Protein AF-A0A964Y6E7-F1 (afdb_monomer_lite)

Secondary structure (DSSP, 8-state):
---------EEEEEEEE----HHHHHHHHHHHHHHHHTT-EEEEEEEEEETHHHHHHHHSSEEEEEEEEEEEE-PPP----S-HHHHHHHHHHHHHHHHHHHHHHHHHTTS-HHHHHHHHTS-EEEEGGGTTTTTS-SEE------TTTTT-EEEEEEEETTEEEEEEEESSTT--SEEEEEESS---GGGTS-------

pLDDT: mean 89.11, std 16.64, range [33.06, 98.81]

Foldseek 3Di:
DDDDPPPQAEDEAEDDDQADDLVVLVVVLVVLVVCVVVRYQYAYEAQEQHASSLLSQLSHPAHEYALQHKYKAAADDDDDDDDDVVRVVVVVVVVVSRLVSLVSNCVQQVHDSVVSNVCRNDINMDRRNCCVVSSSGPYYDDDDFDPVQAVDKDWDWDQDPQGIKIFIWGSTPPTDDTPDIDHPDPRPPVVPPPPPPPDD

Structure (mmCIF, N/CA/C/O backbone):
data_AF-A0A964Y6E7-F1
#
_entry.id   AF-A0A964Y6E7-F1
#
loop_
_atom_site.group_PDB
_atom_site.id
_atom_site.type_symbol
_atom_site.label_atom_id
_atom_site.label_alt_id
_atom_site.label_comp_id
_atom_site.label_asym_id
_atom_site.label_entity_id
_atom_site.label_seq_id
_atom_site.pdbx_PDB_ins_code
_atom_site.Cartn_x
_atom_site.Cartn_y
_atom_site.Cartn_z
_atom_site.occupancy
_atom_site.B_iso_or_equiv
_atom_site.auth_seq_id
_atom_site.auth_comp_id
_atom_site.auth_asym_id
_atom_site.auth_atom_id
_atom_site.pdbx_PDB_model_num
ATOM 1 N N . MET A 1 1 ? -22.429 11.926 -35.752 1.00 35.59 1 MET A N 1
ATOM 2 C CA . MET A 1 1 ? -21.560 10.872 -35.192 1.00 35.59 1 MET A CA 1
ATOM 3 C C . MET A 1 1 ? -20.182 11.482 -35.076 1.00 35.59 1 MET A C 1
ATOM 5 O O . MET A 1 1 ? -19.623 11.822 -36.105 1.00 35.59 1 MET A O 1
ATOM 9 N N . ASN A 1 2 ? -19.730 11.770 -33.857 1.00 33.06 2 ASN A N 1
ATOM 10 C CA . ASN A 1 2 ? -18.400 12.317 -33.607 1.00 33.06 2 ASN A CA 1
ATOM 11 C C . ASN A 1 2 ? -17.709 11.340 -32.658 1.00 33.06 2 ASN A C 1
ATOM 13 O O . ASN A 1 2 ? -18.256 11.074 -31.583 1.00 33.06 2 ASN A O 1
ATOM 17 N N . ASP A 1 3 ? -16.586 10.788 -33.111 1.00 38.50 3 ASP A N 1
ATOM 18 C CA . ASP A 1 3 ? -15.671 9.955 -32.338 1.00 38.50 3 ASP A CA 1
ATOM 19 C C . ASP A 1 3 ? -15.355 10.645 -31.013 1.00 38.50 3 ASP A C 1
ATOM 21 O O . ASP A 1 3 ? -14.767 11.726 -30.970 1.00 38.50 3 ASP A O 1
ATOM 25 N N . ARG A 1 4 ? -15.772 10.019 -29.918 1.00 40.28 4 ARG A N 1
ATOM 26 C CA . ARG A 1 4 ? -15.174 10.235 -28.607 1.00 40.28 4 ARG A CA 1
ATOM 27 C C . ARG A 1 4 ? -14.637 8.890 -28.167 1.00 40.28 4 ARG A C 1
ATOM 29 O O . ARG A 1 4 ? -15.285 8.169 -27.418 1.00 40.28 4 ARG A O 1
ATOM 36 N N . ASP A 1 5 ? -13.467 8.573 -28.701 1.00 45.69 5 ASP A N 1
ATOM 37 C CA . ASP A 1 5 ? -12.510 7.689 -28.057 1.00 45.69 5 ASP A CA 1
ATOM 38 C C . ASP A 1 5 ? -12.110 8.394 -26.748 1.00 45.69 5 ASP A C 1
ATOM 40 O O . ASP A 1 5 ? -11.271 9.295 -26.727 1.00 45.69 5 ASP A O 1
ATOM 44 N N . THR A 1 6 ? -12.866 8.160 -25.673 1.00 45.22 6 THR A N 1
ATOM 45 C CA . THR A 1 6 ? -12.535 8.697 -24.350 1.00 45.22 6 THR A CA 1
ATOM 46 C C . THR A 1 6 ? -11.451 7.810 -23.764 1.00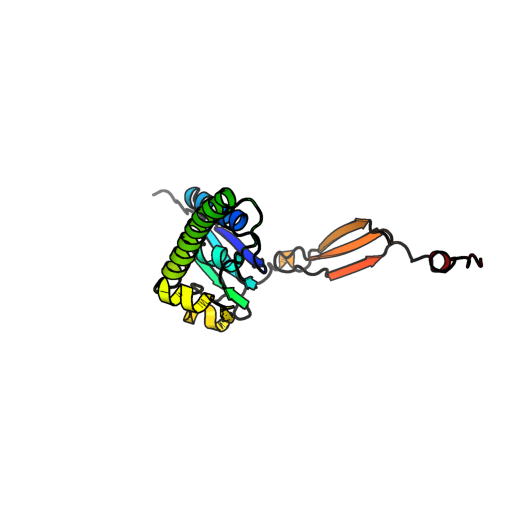 45.22 6 THR A C 1
ATOM 48 O O . THR A 1 6 ? -11.749 6.906 -22.985 1.00 45.22 6 THR A O 1
ATOM 51 N N . ASP A 1 7 ? -10.212 8.037 -24.187 1.00 57.53 7 ASP A N 1
ATOM 52 C CA . ASP A 1 7 ? -9.033 7.425 -23.585 1.00 57.53 7 ASP A CA 1
ATOM 53 C C . ASP A 1 7 ? -8.967 7.923 -22.129 1.00 57.53 7 ASP A C 1
ATOM 55 O O . ASP A 1 7 ? -8.652 9.083 -21.856 1.00 57.53 7 ASP A O 1
ATOM 59 N N . ILE A 1 8 ? -9.427 7.101 -21.183 1.00 64.56 8 ILE A N 1
ATOM 60 C CA . ILE A 1 8 ? -9.353 7.429 -19.758 1.00 64.56 8 ILE A CA 1
ATOM 61 C C . ILE A 1 8 ? -7.889 7.275 -19.355 1.00 64.56 8 ILE A C 1
ATOM 63 O O . ILE A 1 8 ? -7.381 6.151 -19.271 1.00 64.56 8 ILE A O 1
ATOM 67 N N . ASP A 1 9 ? -7.224 8.395 -19.070 1.00 87.12 9 ASP A N 1
ATOM 68 C CA . ASP A 1 9 ? -5.849 8.395 -18.579 1.00 87.12 9 ASP A CA 1
ATOM 69 C C . ASP A 1 9 ? -5.743 7.506 -17.329 1.00 87.12 9 ASP A C 1
ATOM 71 O O . ASP A 1 9 ? -6.408 7.710 -16.306 1.00 87.12 9 ASP A O 1
ATOM 75 N N . THR A 1 10 ? -4.915 6.466 -17.434 1.00 90.81 10 THR A N 1
ATOM 76 C CA . THR A 1 10 ? -4.731 5.466 -16.380 1.00 90.81 10 THR A CA 1
ATOM 77 C C . THR A 1 10 ? -3.410 5.701 -15.659 1.00 90.81 10 THR A C 1
ATOM 79 O O . THR A 1 10 ? -2.337 5.696 -16.263 1.00 90.81 10 THR A O 1
ATOM 82 N N . MET A 1 11 ? -3.480 5.860 -14.340 1.00 92.50 11 MET A N 1
ATOM 83 C CA . MET A 1 11 ? -2.321 5.973 -13.464 1.00 92.50 11 MET A CA 1
ATOM 84 C C . MET A 1 11 ? -2.068 4.643 -12.760 1.00 92.50 11 MET A C 1
ATOM 86 O O . MET A 1 11 ? -2.933 4.132 -12.050 1.00 92.50 11 MET A O 1
ATOM 90 N N . TYR A 1 12 ? -0.856 4.110 -12.898 1.00 93.00 12 TYR A N 1
ATOM 91 C CA . TYR A 1 12 ? -0.436 2.898 -12.200 1.00 93.00 12 TYR A CA 1
ATOM 92 C C . TYR A 1 12 ? 0.355 3.243 -10.938 1.00 93.00 12 TYR A C 1
ATOM 94 O O . TYR A 1 12 ? 1.415 3.866 -11.012 1.00 93.00 12 TYR A O 1
ATOM 102 N N . LEU A 1 13 ? -0.126 2.788 -9.784 1.00 94.75 13 LEU A N 1
ATOM 103 C CA . LEU A 1 13 ? 0.574 2.874 -8.508 1.00 94.75 13 LEU A CA 1
ATOM 104 C C . LEU A 1 13 ? 1.172 1.506 -8.158 1.00 94.75 13 LEU A C 1
ATOM 106 O O . LEU A 1 13 ? 0.469 0.591 -7.733 1.00 94.75 13 LEU A O 1
ATOM 110 N N . TYR A 1 14 ? 2.484 1.361 -8.341 1.00 95.56 14 TYR A N 1
ATOM 111 C CA . TYR A 1 14 ? 3.200 0.127 -8.014 1.00 95.56 14 TYR A CA 1
ATOM 112 C C . TYR A 1 14 ? 3.650 0.126 -6.545 1.00 95.56 14 TYR A C 1
ATOM 114 O O . TYR A 1 14 ? 4.588 0.830 -6.158 1.00 95.56 14 TYR A O 1
ATOM 122 N N . LEU A 1 15 ? 2.986 -0.681 -5.723 1.00 96.69 15 LEU A N 1
ATOM 123 C CA . LEU A 1 15 ? 3.191 -0.788 -4.284 1.00 96.69 15 LEU A CA 1
ATOM 124 C C . LEU A 1 15 ? 4.224 -1.872 -3.966 1.00 96.69 15 LEU A C 1
ATOM 126 O O . LEU A 1 15 ? 3.985 -3.067 -4.119 1.00 96.69 15 LEU A O 1
ATOM 130 N N . SER A 1 16 ? 5.386 -1.435 -3.492 1.00 95.94 16 SER A N 1
ATOM 131 C CA . SER A 1 16 ? 6.383 -2.303 -2.864 1.00 95.94 16 SER A CA 1
ATOM 132 C C . SER A 1 16 ? 6.968 -1.541 -1.681 1.00 95.94 16 SER A C 1
ATOM 134 O O . SER A 1 16 ? 7.887 -0.735 -1.833 1.00 95.94 16 SER A O 1
ATOM 136 N N . SER A 1 17 ? 6.267 -1.667 -0.551 1.00 97.06 17 SER A N 1
ATOM 137 C CA . SER A 1 17 ? 6.423 -0.892 0.676 1.00 97.06 17 SER A CA 1
ATOM 138 C C . SER A 1 17 ? 5.971 -1.703 1.905 1.00 97.06 17 SER A C 1
ATOM 140 O O . SER A 1 17 ? 4.925 -2.358 1.854 1.00 97.06 17 SER A O 1
ATOM 142 N N . PRO A 1 18 ? 6.707 -1.616 3.032 1.00 97.75 18 PRO A N 1
ATOM 143 C CA . PRO A 1 18 ? 6.313 -2.216 4.307 1.00 97.75 18 PRO A CA 1
ATOM 144 C C . PRO A 1 18 ? 5.198 -1.442 5.040 1.00 97.75 18 PRO A C 1
ATOM 146 O O . PRO A 1 18 ? 4.781 -1.852 6.120 1.00 97.75 18 PRO A O 1
ATOM 149 N N . GLY A 1 19 ? 4.756 -0.299 4.506 1.00 97.06 19 GLY A N 1
ATOM 150 C CA . GLY A 1 19 ? 3.852 0.629 5.187 1.00 97.06 19 GLY A CA 1
ATOM 151 C C . GLY A 1 19 ? 4.599 1.753 5.910 1.00 97.06 19 GLY A C 1
ATOM 152 O O . GLY A 1 19 ? 5.674 2.170 5.478 1.00 97.06 19 GLY A O 1
ATOM 153 N N . GLY A 1 20 ? 4.004 2.297 6.976 1.00 96.69 20 GLY A N 1
ATOM 154 C CA . GLY A 1 20 ? 4.549 3.447 7.702 1.00 96.69 20 GLY A CA 1
ATOM 155 C C . GLY A 1 20 ? 3.476 4.222 8.467 1.00 96.69 20 GLY A C 1
ATOM 156 O O . GLY A 1 20 ? 2.579 3.625 9.056 1.00 96.69 20 GLY A O 1
ATOM 157 N N . SER A 1 21 ? 3.570 5.555 8.450 1.00 97.06 21 SER A N 1
ATOM 158 C CA . SER A 1 21 ? 2.630 6.447 9.143 1.00 97.06 21 SER A CA 1
ATOM 159 C C . SER A 1 21 ? 1.194 6.277 8.642 1.00 97.06 21 SER A C 1
ATOM 161 O O . SER A 1 21 ? 0.915 6.464 7.456 1.00 97.06 21 SER A O 1
ATOM 163 N N . VAL A 1 22 ? 0.272 5.992 9.567 1.00 96.75 22 VAL A N 1
ATOM 164 C CA . VAL A 1 22 ? -1.162 5.878 9.271 1.00 96.75 22 VAL A CA 1
ATOM 165 C C . VAL A 1 22 ? -1.741 7.201 8.797 1.00 96.75 22 VAL A C 1
ATOM 167 O O . VAL A 1 22 ? -2.449 7.230 7.797 1.00 96.75 22 VAL A O 1
ATOM 170 N N . LEU A 1 23 ? -1.422 8.306 9.471 1.00 95.88 23 LEU A N 1
ATOM 171 C CA . LEU A 1 23 ? -1.999 9.608 9.133 1.00 95.88 23 LEU A CA 1
ATOM 172 C C . LEU A 1 23 ? -1.551 10.086 7.747 1.00 95.88 23 LEU A C 1
ATOM 174 O O . LEU A 1 23 ? -2.367 10.595 6.981 1.00 95.88 23 LEU A O 1
ATOM 178 N N . GLU A 1 24 ? -0.279 9.877 7.393 1.00 97.62 24 GLU A N 1
ATOM 179 C CA . GLU A 1 24 ? 0.216 10.216 6.051 1.00 97.62 24 GLU A CA 1
ATOM 180 C C . GLU A 1 24 ? -0.361 9.278 4.985 1.00 97.62 24 GLU A C 1
ATOM 182 O O . GLU A 1 24 ? -0.764 9.732 3.914 1.00 97.62 24 GLU A O 1
ATOM 187 N N . GLY A 1 25 ? -0.488 7.982 5.285 1.00 97.12 25 GLY A N 1
ATOM 188 C CA . GLY A 1 25 ? -1.157 7.044 4.387 1.00 97.12 25 GLY A CA 1
ATOM 189 C C . GLY A 1 25 ? -2.638 7.381 4.181 1.00 97.12 25 GLY A C 1
ATOM 190 O O . GLY A 1 25 ? -3.128 7.294 3.060 1.00 97.12 25 GLY A O 1
ATOM 191 N N . ASN A 1 26 ? -3.337 7.854 5.214 1.00 96.62 26 ASN A N 1
ATOM 192 C CA . ASN A 1 26 ? -4.728 8.285 5.098 1.00 96.62 26 ASN A CA 1
ATOM 193 C C . ASN A 1 26 ? -4.871 9.505 4.170 1.00 96.62 26 ASN A C 1
ATOM 195 O O . ASN A 1 26 ? -5.761 9.536 3.326 1.00 96.62 26 ASN A O 1
ATOM 199 N N . LYS A 1 27 ? -3.936 10.465 4.226 1.00 97.62 27 LYS A N 1
ATOM 200 C CA . LYS A 1 27 ? -3.899 11.580 3.260 1.00 97.62 27 LYS A CA 1
ATOM 201 C C . LYS A 1 27 ? -3.682 11.096 1.824 1.00 97.62 27 LYS A C 1
ATOM 203 O O . LYS A 1 27 ? -4.265 11.660 0.902 1.00 97.62 27 LYS A O 1
ATOM 208 N N . LEU A 1 28 ? -2.859 10.063 1.616 1.00 97.00 28 LEU A N 1
ATOM 209 C CA . LEU A 1 28 ? -2.650 9.471 0.288 1.00 97.00 28 LEU A CA 1
ATOM 210 C C . LEU A 1 28 ? -3.924 8.817 -0.265 1.00 97.00 28 LEU A C 1
ATOM 212 O O . LEU A 1 28 ? -4.171 8.922 -1.465 1.00 97.00 28 LEU A O 1
ATOM 216 N N . ILE A 1 29 ? -4.763 8.215 0.584 1.00 97.31 29 ILE A N 1
ATOM 217 C CA . ILE A 1 29 ? -6.084 7.706 0.174 1.00 97.31 29 ILE A CA 1
ATOM 218 C C . ILE A 1 29 ? -6.947 8.844 -0.387 1.00 97.31 29 ILE A C 1
ATOM 220 O O . ILE A 1 29 ? -7.583 8.686 -1.430 1.00 97.31 29 ILE A O 1
ATOM 224 N N . ASP A 1 30 ? -6.939 10.011 0.256 1.00 96.62 30 ASP A N 1
ATOM 225 C CA . ASP A 1 30 ? -7.682 11.174 -0.240 1.00 96.62 30 ASP A CA 1
ATOM 226 C C . ASP A 1 30 ? -7.120 11.700 -1.567 1.00 96.62 30 ASP A C 1
ATOM 228 O O . ASP A 1 30 ? -7.884 12.137 -2.433 1.00 96.62 30 ASP A O 1
ATOM 232 N N . GLN A 1 31 ? -5.804 11.593 -1.784 1.00 95.94 31 GLN A N 1
ATOM 233 C CA . GLN A 1 31 ? -5.209 11.911 -3.084 1.00 95.94 31 GLN A CA 1
ATOM 234 C C . GLN A 1 31 ? -5.662 10.931 -4.170 1.00 95.94 31 GLN A C 1
ATOM 236 O O . GLN A 1 31 ? -6.024 11.373 -5.257 1.00 95.94 31 GLN A O 1
ATOM 241 N N . ILE A 1 32 ? -5.721 9.626 -3.880 1.00 95.06 32 ILE A N 1
ATOM 242 C CA . ILE A 1 32 ? -6.246 8.620 -4.821 1.00 95.06 32 ILE A CA 1
ATOM 243 C C . ILE A 1 32 ? -7.681 8.977 -5.226 1.00 95.06 32 ILE A C 1
ATOM 245 O O . ILE A 1 32 ? -7.972 9.078 -6.417 1.00 95.06 32 ILE A O 1
ATOM 249 N N . LYS A 1 33 ? -8.552 9.270 -4.253 1.00 94.62 33 LYS A N 1
ATOM 250 C CA . LYS A 1 33 ? -9.938 9.694 -4.517 1.00 94.62 33 LYS A CA 1
ATOM 251 C C . LYS A 1 33 ? -10.004 10.974 -5.346 1.00 94.62 33 LYS A C 1
ATOM 253 O O . LYS A 1 33 ? -10.802 11.066 -6.274 1.00 94.62 33 LYS A O 1
ATOM 258 N N . THR A 1 34 ? -9.157 11.953 -5.040 1.00 95.56 34 THR A N 1
ATOM 259 C CA . THR A 1 34 ? -9.096 13.220 -5.783 1.00 95.56 34 THR A CA 1
ATOM 260 C C . THR A 1 34 ? -8.715 12.989 -7.246 1.00 95.56 34 THR A C 1
ATOM 262 O O . THR A 1 34 ? -9.349 13.546 -8.139 1.00 95.56 34 THR A O 1
ATOM 265 N N . LEU A 1 35 ? -7.730 12.126 -7.515 1.00 92.69 35 LEU A N 1
ATOM 266 C CA . LEU A 1 35 ? -7.340 11.762 -8.880 1.00 92.69 35 LEU A CA 1
ATOM 267 C C . LEU A 1 35 ? -8.495 11.087 -9.633 1.00 92.69 35 LEU A C 1
ATOM 269 O O . LEU A 1 35 ? -8.752 11.433 -10.785 1.00 92.69 35 LEU A O 1
ATOM 273 N N . GLN A 1 36 ? -9.240 10.198 -8.971 1.00 91.19 36 GLN A N 1
ATOM 274 C CA . GLN A 1 36 ? -10.425 9.564 -9.559 1.00 91.19 36 GLN A CA 1
ATOM 275 C C . GLN A 1 36 ? -11.523 10.576 -9.903 1.00 91.19 36 GLN A C 1
ATOM 277 O O . GLN A 1 36 ? -12.095 10.517 -10.990 1.00 91.19 36 GLN A O 1
ATOM 282 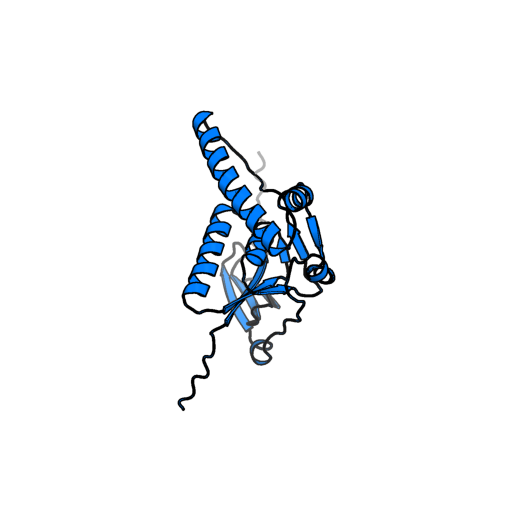N N . LEU A 1 37 ? -11.801 11.527 -9.007 1.00 93.31 37 LEU A N 1
ATOM 283 C CA . LEU A 1 37 ? -12.777 12.595 -9.253 1.00 93.31 37 LEU A CA 1
ATOM 284 C C . LEU A 1 37 ? -12.365 13.502 -10.421 1.00 93.31 37 LEU A C 1
ATOM 286 O O . LEU A 1 37 ? -13.229 14.029 -11.118 1.00 93.31 37 LEU A O 1
ATOM 290 N N . ASN A 1 38 ? -11.061 13.626 -10.675 1.00 92.06 38 ASN A N 1
ATOM 291 C CA . ASN A 1 38 ? -10.508 14.351 -11.818 1.00 92.06 38 ASN A CA 1
ATOM 292 C C . ASN A 1 38 ? -10.487 13.527 -13.120 1.00 92.06 38 ASN A C 1
ATOM 294 O O . ASN A 1 38 ? -9.943 13.989 -14.121 1.00 92.06 38 ASN A O 1
ATOM 298 N N . GLY A 1 39 ? -11.078 12.329 -13.130 1.00 90.38 39 GLY A N 1
ATOM 299 C CA . GLY A 1 39 ? -11.222 11.498 -14.325 1.00 90.38 39 GLY A CA 1
ATOM 300 C C . GLY A 1 39 ? -10.062 10.540 -14.594 1.00 90.38 39 GLY A C 1
ATOM 301 O O . GLY A 1 39 ? -10.047 9.925 -15.655 1.00 90.38 39 GLY A O 1
ATOM 302 N N . LEU A 1 40 ? -9.115 10.380 -13.660 1.00 92.50 40 LEU A N 1
ATOM 303 C CA . LEU A 1 40 ? -8.039 9.395 -13.790 1.00 92.50 40 LEU A CA 1
ATOM 304 C C . LEU A 1 40 ? -8.482 8.021 -13.287 1.00 92.50 40 LEU A C 1
ATOM 306 O O . LEU A 1 40 ? -9.007 7.877 -12.181 1.00 92.50 40 LEU A O 1
ATOM 310 N N . ASN A 1 41 ? -8.182 6.981 -14.057 1.00 92.81 41 ASN A N 1
ATOM 311 C CA . ASN A 1 41 ? -8.326 5.611 -13.586 1.00 92.81 41 ASN A CA 1
ATOM 312 C C . ASN A 1 41 ? -7.081 5.209 -12.782 1.00 92.81 41 ASN A C 1
ATOM 314 O O . ASN A 1 41 ? -5.998 5.055 -13.343 1.00 92.81 41 ASN A O 1
ATOM 318 N N . VAL A 1 42 ? -7.214 5.044 -11.466 1.00 95.62 42 VAL A N 1
ATOM 319 C CA . VAL A 1 42 ? -6.091 4.656 -10.597 1.00 95.6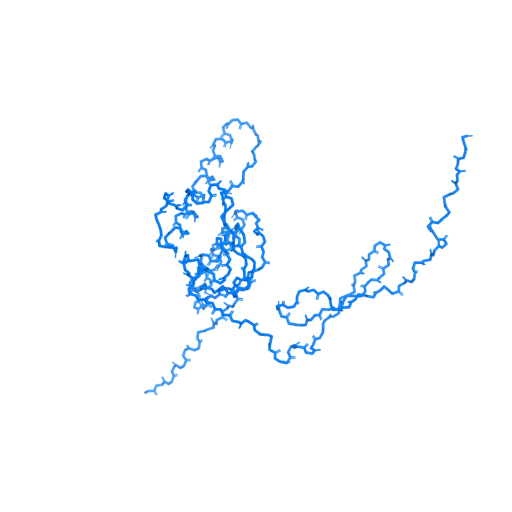2 42 VAL A CA 1
ATOM 320 C C . VAL A 1 42 ? -6.048 3.139 -10.434 1.00 95.62 42 VAL A C 1
ATOM 322 O O . VAL A 1 42 ? -6.966 2.537 -9.883 1.00 95.62 42 VAL A O 1
ATOM 325 N N . VAL A 1 43 ? -4.954 2.515 -10.860 1.00 96.94 43 VAL A N 1
ATOM 326 C CA . VAL A 1 43 ? -4.737 1.068 -10.761 1.00 96.94 43 VAL A CA 1
ATOM 327 C C . VAL A 1 43 ? -3.572 0.793 -9.826 1.00 96.94 43 VAL A C 1
ATOM 329 O O . VAL A 1 43 ? -2.452 1.235 -10.076 1.00 96.94 43 VAL A O 1
ATOM 332 N N . CYS A 1 44 ? -3.810 0.025 -8.767 1.00 97.81 44 CYS A N 1
ATOM 333 C CA . CYS A 1 44 ? -2.767 -0.340 -7.816 1.00 97.81 44 CYS A CA 1
ATOM 334 C C . CYS A 1 44 ? -2.259 -1.748 -8.086 1.00 97.81 44 CYS A C 1
ATOM 336 O O . CYS A 1 44 ? -3.041 -2.681 -8.236 1.00 97.81 44 CYS A O 1
ATOM 338 N N . ILE A 1 45 ? -0.938 -1.891 -8.147 1.00 97.88 45 ILE A N 1
ATOM 339 C CA . ILE A 1 45 ? -0.259 -3.163 -8.384 1.00 97.88 45 ILE A CA 1
ATOM 340 C C . ILE A 1 45 ? 0.628 -3.450 -7.183 1.00 97.88 45 ILE A C 1
ATOM 342 O O . ILE A 1 45 ? 1.580 -2.717 -6.934 1.00 97.88 45 ILE A O 1
ATOM 346 N N . ALA A 1 46 ? 0.333 -4.510 -6.446 1.00 98.19 46 ALA A N 1
ATOM 347 C CA . ALA A 1 46 ? 1.121 -4.919 -5.299 1.00 98.19 46 ALA A CA 1
ATOM 348 C C . ALA A 1 46 ? 2.235 -5.886 -5.698 1.00 98.19 46 ALA A C 1
ATOM 350 O O . ALA A 1 46 ? 1.990 -6.883 -6.371 1.00 98.19 46 ALA A O 1
ATOM 351 N N . ASP A 1 47 ? 3.436 -5.624 -5.203 1.00 96.94 47 ASP A N 1
ATOM 352 C CA . ASP A 1 47 ? 4.579 -6.540 -5.145 1.00 96.94 47 ASP A CA 1
ATOM 353 C C . ASP A 1 47 ? 4.902 -6.850 -3.677 1.00 96.94 47 ASP A C 1
ATOM 355 O O . ASP A 1 47 ? 4.819 -7.996 -3.246 1.00 96.94 47 ASP A O 1
ATOM 359 N N . PHE A 1 48 ? 5.069 -5.812 -2.857 1.00 98.00 48 PHE A N 1
ATOM 360 C CA . PHE A 1 48 ? 5.057 -5.940 -1.401 1.00 98.00 48 PHE A CA 1
ATOM 361 C C . PHE A 1 48 ? 4.127 -4.887 -0.801 1.00 98.00 48 PHE A C 1
ATOM 363 O O . PHE A 1 48 ? 4.379 -3.691 -0.921 1.00 98.00 48 PHE A O 1
ATOM 370 N N . ALA A 1 49 ? 3.028 -5.297 -0.180 1.00 98.56 49 ALA A N 1
ATOM 371 C CA . ALA A 1 49 ? 2.078 -4.357 0.408 1.00 98.56 49 ALA A CA 1
ATOM 372 C C . ALA A 1 49 ? 1.731 -4.798 1.827 1.00 98.56 49 ALA A C 1
ATOM 374 O O . ALA A 1 49 ? 0.847 -5.630 2.029 1.00 98.56 49 ALA A O 1
ATOM 375 N N . ALA A 1 50 ? 2.455 -4.238 2.796 1.00 98.56 50 ALA A N 1
ATOM 376 C CA . ALA A 1 50 ? 2.236 -4.481 4.215 1.00 98.56 50 ALA A CA 1
ATOM 377 C C . ALA A 1 50 ? 1.692 -3.237 4.935 1.00 98.56 50 ALA A C 1
ATOM 379 O O . ALA A 1 50 ? 2.004 -2.105 4.545 1.00 98.56 50 ALA A O 1
ATOM 380 N N . SER A 1 51 ? 0.908 -3.429 6.001 1.00 98.44 51 SER A N 1
ATOM 381 C CA . SER A 1 51 ? 0.437 -2.335 6.866 1.00 98.44 51 SER A CA 1
ATOM 382 C C . SER A 1 51 ? -0.285 -1.250 6.038 1.00 98.44 51 SER A C 1
ATOM 384 O O . SER A 1 51 ? -1.160 -1.558 5.229 1.00 98.44 51 SER A O 1
ATOM 386 N N . MET A 1 52 ? 0.100 0.025 6.142 1.00 98.31 52 MET A N 1
ATOM 387 C CA . MET A 1 52 ? -0.504 1.105 5.348 1.00 98.31 52 MET A CA 1
ATOM 388 C C . MET A 1 52 ? -0.390 0.937 3.828 1.00 98.31 52 MET A C 1
ATOM 390 O O . MET A 1 52 ? -1.222 1.480 3.107 1.00 98.31 52 MET A O 1
ATOM 394 N N . ALA A 1 53 ? 0.576 0.173 3.309 1.00 98.56 53 ALA A N 1
ATOM 395 C CA . ALA A 1 53 ? 0.606 -0.131 1.879 1.00 98.56 53 ALA A CA 1
ATOM 396 C C . ALA A 1 53 ? -0.529 -1.090 1.479 1.00 98.56 53 ALA A C 1
ATOM 398 O O . ALA A 1 53 ? -1.086 -0.952 0.391 1.00 98.56 53 ALA A O 1
ATOM 399 N N . PHE A 1 54 ? -0.920 -2.013 2.365 1.00 98.69 54 PHE A N 1
ATOM 400 C CA . PHE A 1 54 ? -2.105 -2.848 2.168 1.00 98.69 54 PHE A CA 1
ATOM 401 C C . PHE A 1 54 ? -3.384 -2.004 2.205 1.00 98.69 54 PHE A C 1
ATOM 403 O O . PHE A 1 54 ? -4.242 -2.156 1.339 1.00 98.69 54 PHE A O 1
ATOM 410 N N . VAL A 1 55 ? -3.482 -1.053 3.141 1.00 98.50 55 VAL A N 1
ATOM 411 C CA . VAL A 1 55 ? -4.609 -0.103 3.203 1.00 98.50 55 VAL A CA 1
ATOM 412 C C . VAL A 1 55 ? -4.730 0.693 1.898 1.00 98.50 55 VAL A C 1
ATOM 414 O O . VAL A 1 55 ? -5.822 0.803 1.341 1.00 98.50 55 VAL A O 1
ATOM 417 N N . LEU A 1 56 ? -3.608 1.203 1.373 1.00 98.38 56 LEU A N 1
ATOM 418 C CA . LEU A 1 56 ? -3.585 1.905 0.088 1.00 98.38 56 LEU A CA 1
ATOM 419 C C . LEU A 1 56 ? -4.061 1.004 -1.048 1.00 98.38 56 LEU A C 1
ATOM 421 O O . LEU A 1 56 ? -4.921 1.429 -1.814 1.00 98.38 56 LEU A O 1
ATOM 425 N N . LEU A 1 57 ? -3.577 -0.241 -1.115 1.00 98.56 57 LEU A N 1
ATOM 426 C CA . LEU A 1 57 ? -4.055 -1.227 -2.085 1.00 98.56 57 LEU A CA 1
ATOM 427 C C . LEU A 1 57 ? -5.581 -1.377 -2.011 1.00 98.56 57 LEU A C 1
ATOM 429 O O . LEU A 1 57 ? -6.234 -1.300 -3.046 1.00 98.56 57 LEU A O 1
ATOM 433 N N . GLN A 1 58 ? -6.163 -1.525 -0.815 1.00 98.25 58 GLN A N 1
ATOM 434 C CA . GLN A 1 58 ? -7.618 -1.672 -0.656 1.00 98.25 58 GLN A CA 1
ATOM 435 C C . GLN A 1 58 ? -8.406 -0.417 -1.063 1.00 98.25 58 GLN A C 1
ATOM 437 O O . GLN A 1 58 ? -9.533 -0.537 -1.552 1.00 98.25 58 GLN A O 1
ATOM 442 N N . SER A 1 59 ? -7.807 0.769 -0.922 1.00 97.00 59 SER A N 1
ATOM 443 C CA . SER A 1 59 ? -8.433 2.045 -1.291 1.00 97.00 59 SER A CA 1
ATOM 444 C C . SER A 1 59 ? -8.515 2.296 -2.801 1.00 97.00 59 SER A C 1
ATOM 446 O O . SER A 1 59 ? -9.301 3.136 -3.240 1.00 97.00 59 SER A O 1
ATOM 448 N N . CYS A 1 60 ? -7.728 1.577 -3.605 1.00 96.62 60 CYS A N 1
ATOM 449 C CA . CYS A 1 60 ? -7.731 1.749 -5.052 1.00 96.62 60 CYS A CA 1
ATOM 450 C C . CYS A 1 60 ? -8.955 1.072 -5.687 1.00 96.62 60 CYS A C 1
ATOM 452 O O . CYS A 1 60 ? -9.373 -0.003 -5.233 1.00 96.62 60 CYS A O 1
ATOM 454 N N . PRO A 1 61 ? -9.523 1.645 -6.764 1.00 94.19 61 PRO A N 1
ATOM 455 C CA . PRO A 1 61 ? -10.675 1.052 -7.439 1.00 94.19 61 PRO A CA 1
ATOM 456 C C . PRO A 1 61 ? -10.334 -0.295 -8.091 1.00 94.19 61 PRO A C 1
ATOM 458 O O . PRO A 1 61 ? -11.114 -1.233 -7.929 1.00 94.19 61 PRO A O 1
ATOM 461 N N . LEU A 1 62 ? -9.169 -0.407 -8.748 1.00 97.31 62 LEU A N 1
ATOM 462 C CA . LEU A 1 62 ? -8.647 -1.661 -9.298 1.00 97.31 62 LEU A CA 1
ATOM 463 C C . LEU A 1 62 ? -7.363 -2.080 -8.572 1.00 97.31 62 LEU A C 1
ATOM 465 O O . LEU A 1 62 ? -6.385 -1.328 -8.520 1.00 97.31 62 LEU A O 1
ATOM 469 N N . ARG A 1 63 ? -7.377 -3.300 -8.037 1.00 98.44 63 ARG A N 1
ATOM 470 C CA . ARG A 1 63 ? -6.345 -3.896 -7.188 1.00 98.44 63 ARG A CA 1
ATOM 471 C C . ARG A 1 63 ? -5.763 -5.106 -7.900 1.00 98.44 63 ARG A C 1
ATOM 473 O O . ARG A 1 63 ? -6.469 -6.074 -8.165 1.00 98.44 63 ARG A O 1
ATOM 480 N N . LEU A 1 64 ? -4.474 -5.074 -8.187 1.00 98.56 64 LEU A N 1
ATOM 481 C CA . LEU A 1 64 ? -3.764 -6.142 -8.877 1.00 98.56 64 LEU A CA 1
ATOM 482 C C . LEU A 1 64 ? -2.586 -6.600 -8.021 1.00 98.56 64 LEU A C 1
ATOM 484 O O . LEU A 1 64 ? -2.017 -5.815 -7.263 1.00 98.56 64 LEU A O 1
ATOM 488 N N . ALA A 1 65 ? -2.185 -7.859 -8.156 1.00 98.44 65 ALA A N 1
ATOM 489 C CA . ALA A 1 65 ? -0.959 -8.370 -7.547 1.00 98.44 65 ALA A CA 1
ATOM 490 C C . ALA A 1 65 ? -0.172 -9.241 -8.524 1.00 98.44 65 ALA A C 1
ATOM 492 O O . ALA A 1 65 ? -0.727 -9.829 -9.451 1.00 98.44 65 ALA A O 1
ATOM 493 N N . LEU A 1 66 ? 1.132 -9.352 -8.298 1.00 97.88 66 LEU A N 1
ATOM 494 C CA . LEU A 1 66 ? 1.938 -10.399 -8.904 1.00 97.88 66 LEU A CA 1
ATOM 495 C C . LEU A 1 66 ? 1.663 -11.736 -8.183 1.00 97.88 66 LEU A C 1
ATOM 497 O O . LEU A 1 66 ? 1.376 -11.764 -6.983 1.00 97.88 66 LEU A O 1
ATOM 501 N N . PRO A 1 67 ? 1.820 -12.887 -8.860 1.00 98.00 67 PRO A N 1
ATOM 502 C CA . PRO A 1 67 ? 1.764 -14.191 -8.194 1.00 98.00 67 PRO A CA 1
ATOM 503 C C . PRO A 1 67 ? 2.795 -14.341 -7.062 1.00 98.00 67 PRO A C 1
ATOM 505 O O . PRO A 1 67 ? 2.565 -15.077 -6.103 1.00 98.00 67 PRO A O 1
ATOM 508 N N . SER A 1 68 ? 3.924 -13.634 -7.174 1.00 96.88 68 SER A N 1
ATOM 509 C CA . SER A 1 68 ? 5.006 -13.597 -6.186 1.00 96.88 68 SER A CA 1
ATOM 510 C C . SER A 1 68 ? 4.810 -12.559 -5.084 1.00 96.88 68 SER A C 1
ATOM 512 O O . SER A 1 68 ? 5.672 -12.463 -4.214 1.00 96.88 68 SER A O 1
ATOM 514 N N . SER A 1 69 ? 3.734 -11.768 -5.120 1.00 98.25 69 SER A N 1
ATOM 515 C CA . SER A 1 69 ? 3.562 -10.683 -4.161 1.00 98.25 69 SER A CA 1
ATOM 516 C C . SER A 1 69 ? 3.474 -11.188 -2.730 1.00 98.25 69 SER A C 1
ATOM 518 O O . SER A 1 69 ? 3.043 -12.311 -2.466 1.00 98.25 69 SER A O 1
ATOM 520 N N . ILE A 1 70 ? 3.827 -10.322 -1.792 1.00 98.50 70 ILE A N 1
ATOM 521 C CA . ILE A 1 70 ? 3.636 -10.559 -0.367 1.00 98.50 70 ILE A CA 1
ATOM 522 C C . ILE A 1 70 ? 2.732 -9.447 0.149 1.00 98.50 70 ILE A C 1
ATOM 524 O O . ILE A 1 70 ? 3.072 -8.265 0.080 1.00 98.50 70 ILE A O 1
ATOM 528 N N . LEU A 1 71 ? 1.557 -9.825 0.637 1.00 98.81 71 LEU A N 1
ATOM 529 C CA . LEU A 1 71 ? 0.628 -8.897 1.263 1.00 98.81 71 LEU A CA 1
ATOM 530 C C . LEU A 1 71 ? 0.582 -9.196 2.757 1.00 98.81 71 LEU A C 1
ATOM 532 O O . LEU A 1 71 ? 0.641 -10.360 3.163 1.00 98.81 71 LEU A O 1
ATOM 536 N N . MET A 1 72 ? 0.475 -8.156 3.570 1.00 98.69 72 MET A N 1
ATOM 537 C CA . MET A 1 72 ? 0.334 -8.314 5.010 1.00 98.69 72 MET A CA 1
ATOM 538 C C . MET A 1 72 ? -0.547 -7.217 5.580 1.00 98.69 72 MET A C 1
ATOM 540 O O . MET A 1 72 ? -0.406 -6.049 5.217 1.00 98.69 72 MET A O 1
ATOM 544 N N . GLN A 1 73 ? -1.431 -7.586 6.496 1.00 98.56 73 GLN A N 1
ATOM 545 C CA . GLN A 1 73 ? -2.118 -6.605 7.315 1.00 98.56 73 GLN A CA 1
ATOM 546 C C . GLN A 1 73 ? -2.087 -6.991 8.787 1.00 98.56 73 GLN A C 1
ATOM 548 O O . GLN A 1 73 ? -2.088 -8.166 9.134 1.00 98.56 73 GLN A O 1
ATOM 553 N N . HIS A 1 74 ? -2.067 -5.977 9.638 1.00 98.00 74 HIS A N 1
ATOM 554 C CA . HIS A 1 74 ? -2.052 -6.082 11.089 1.00 98.00 74 HIS A CA 1
ATOM 555 C C . HIS A 1 74 ? -2.745 -4.860 11.702 1.00 98.00 74 HIS A C 1
ATOM 557 O O . HIS A 1 74 ? -3.065 -3.892 11.006 1.00 98.00 74 HIS A O 1
ATOM 563 N N . GLN A 1 75 ? -2.980 -4.909 13.005 1.00 95.25 75 GLN A N 1
ATOM 564 C CA . GLN A 1 75 ? -3.536 -3.808 13.777 1.00 95.25 75 GLN A CA 1
ATOM 565 C C . GLN A 1 75 ? -2.608 -2.585 13.783 1.00 95.25 75 GLN A C 1
ATOM 567 O O . GLN A 1 75 ? -1.383 -2.686 13.667 1.00 95.25 75 GLN A O 1
ATOM 572 N N . MET A 1 76 ? -3.189 -1.401 13.977 1.00 94.56 76 MET A N 1
ATOM 573 C CA . MET A 1 76 ? -2.406 -0.182 14.141 1.00 94.56 76 MET A CA 1
ATOM 574 C C . MET A 1 76 ? -1.526 -0.259 15.394 1.00 94.56 76 MET A C 1
ATOM 576 O O . MET A 1 76 ? -1.996 -0.539 16.493 1.00 94.56 76 MET A O 1
ATOM 580 N N . SER A 1 77 ? -0.242 0.061 15.239 1.00 92.81 77 SER A N 1
ATOM 581 C CA . SER A 1 77 ? 0.669 0.253 16.370 1.00 92.81 77 SER A CA 1
ATOM 582 C C . SER A 1 77 ? 0.649 1.708 16.835 1.00 92.81 77 SER A C 1
ATOM 584 O O . SER A 1 77 ? 0.749 2.621 16.014 1.00 92.81 77 SER A O 1
ATOM 586 N N . LEU A 1 78 ? 0.565 1.928 18.149 1.00 91.81 78 LEU A N 1
ATOM 587 C CA . LEU A 1 78 ? 0.466 3.260 18.742 1.00 91.81 78 LEU A CA 1
ATOM 588 C C . LEU A 1 78 ? 1.406 3.410 19.946 1.00 91.81 78 LEU A C 1
ATOM 590 O O . LEU A 1 78 ? 1.433 2.562 20.833 1.00 91.81 78 LEU A O 1
ATOM 594 N N . GLY A 1 79 ? 2.159 4.511 19.984 1.00 90.88 79 GLY A N 1
ATOM 595 C CA . GLY A 1 79 ? 2.967 4.920 21.134 1.00 90.88 79 GLY A CA 1
ATOM 596 C C . GLY A 1 79 ? 2.541 6.306 21.609 1.00 90.88 79 GLY A C 1
ATOM 597 O O . GLY A 1 79 ? 2.488 7.234 20.804 1.00 90.88 79 GLY A O 1
ATOM 598 N N . LEU A 1 80 ? 2.233 6.448 22.900 1.00 91.31 80 LEU A N 1
ATOM 599 C CA . LEU A 1 80 ? 1.649 7.664 23.477 1.00 91.31 80 LEU A CA 1
ATOM 600 C C . LEU A 1 80 ? 2.503 8.217 24.616 1.00 91.31 80 LEU A C 1
ATOM 602 O O . LEU A 1 80 ? 3.102 7.466 25.385 1.00 91.31 80 LEU A O 1
ATOM 606 N N . LYS A 1 81 ? 2.545 9.547 24.738 1.00 91.25 81 LYS A N 1
ATOM 607 C CA . LYS A 1 81 ? 3.207 10.260 25.836 1.00 91.25 81 LYS A CA 1
ATOM 608 C C . LYS A 1 81 ? 2.553 11.626 26.028 1.00 91.25 81 LYS A C 1
ATOM 610 O O . LYS A 1 81 ? 2.395 12.363 25.061 1.00 91.25 81 LYS A O 1
ATOM 615 N N . GLY A 1 82 ? 2.228 11.993 27.265 1.00 93.69 82 GLY A N 1
ATOM 616 C CA . GLY A 1 82 ? 1.603 13.279 27.571 1.00 93.69 82 GLY A CA 1
ATOM 617 C C . GLY A 1 82 ? 0.878 13.271 28.912 1.00 93.69 82 GLY A C 1
ATOM 618 O O . GLY A 1 82 ? 1.009 12.323 29.683 1.00 93.69 82 GLY A O 1
ATOM 619 N N . ASN A 1 83 ? 0.132 14.342 29.188 1.00 96.31 83 ASN A N 1
ATOM 620 C CA . ASN A 1 83 ? -0.844 14.344 30.277 1.00 96.31 83 ASN A CA 1
ATOM 621 C C . ASN A 1 83 ? -2.070 13.491 29.896 1.00 96.31 83 ASN A C 1
ATOM 623 O O . ASN A 1 83 ? -2.266 13.190 28.719 1.00 96.31 83 ASN A O 1
ATOM 627 N N . LEU A 1 84 ? -2.867 13.110 30.897 1.00 95.94 84 LEU A N 1
ATOM 628 C CA . LEU A 1 84 ? -3.998 12.193 30.731 1.00 95.94 84 LEU A CA 1
ATOM 629 C C . LEU A 1 84 ? -5.014 12.698 29.692 1.00 95.94 84 LEU A C 1
ATOM 631 O O . LEU A 1 84 ? -5.259 12.018 28.707 1.00 95.94 84 LEU A O 1
ATOM 635 N N . GLU A 1 85 ? -5.500 13.929 29.847 1.00 97.19 85 GLU A N 1
ATOM 636 C CA . GLU A 1 85 ? -6.535 14.503 28.971 1.00 97.19 85 GLU A CA 1
ATOM 637 C C . GLU A 1 85 ? -6.117 14.565 27.492 1.00 97.19 85 GLU A C 1
ATOM 639 O O . GLU A 1 85 ? -6.906 14.267 26.595 1.00 97.19 85 GLU A O 1
ATOM 644 N N . ASN A 1 86 ? -4.858 14.917 27.206 1.00 94.56 86 ASN A N 1
ATOM 645 C CA . ASN A 1 86 ? -4.361 14.940 25.828 1.00 94.56 86 ASN A CA 1
ATOM 646 C C . ASN A 1 86 ? -4.230 13.528 25.248 1.00 94.56 86 ASN A C 1
ATOM 648 O O . ASN A 1 86 ? -4.439 13.340 24.049 1.00 94.56 86 ASN A O 1
ATOM 652 N N . VAL A 1 87 ? -3.845 12.553 26.077 1.00 96.69 87 VAL A N 1
ATOM 653 C CA . VAL A 1 87 ? -3.760 11.146 25.672 1.00 96.69 87 VAL A CA 1
ATOM 654 C C . VAL A 1 87 ? -5.152 10.614 25.340 1.00 96.69 87 VAL A C 1
ATOM 656 O O . VAL A 1 87 ? -5.316 10.024 24.275 1.00 96.69 87 VAL A O 1
ATOM 659 N N . ASP A 1 88 ? -6.145 10.887 26.183 1.00 96.56 88 ASP A N 1
ATOM 660 C CA . ASP A 1 88 ? -7.519 10.417 25.995 1.00 96.56 88 ASP A CA 1
ATOM 661 C C . ASP A 1 88 ? -8.162 11.019 24.737 1.00 96.56 88 ASP A C 1
ATOM 663 O O . ASP A 1 88 ? -8.715 10.290 23.913 1.00 96.56 88 ASP A O 1
ATOM 667 N N . ASN A 1 89 ? -8.001 12.328 24.513 1.00 96.88 89 ASN A N 1
ATOM 668 C CA . ASN A 1 89 ? -8.501 12.986 23.300 1.00 96.88 89 ASN A CA 1
ATOM 669 C C . ASN A 1 89 ? -7.860 12.405 22.025 1.00 96.88 89 ASN A C 1
ATOM 671 O O . ASN A 1 89 ? -8.536 12.101 21.041 1.00 96.88 89 ASN A O 1
ATOM 675 N N . TYR A 1 90 ? -6.541 12.192 22.045 1.00 95.94 90 TYR A N 1
ATOM 676 C CA . TYR A 1 90 ? -5.846 11.625 20.894 1.00 95.94 90 TYR A CA 1
ATOM 677 C 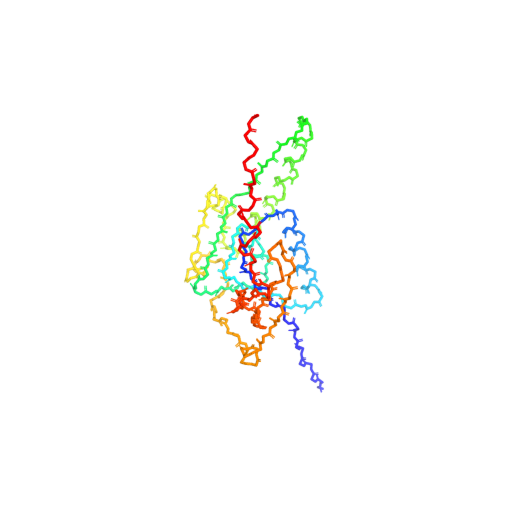C . TYR A 1 90 ? -6.221 10.158 20.639 1.00 95.94 90 TYR A C 1
ATOM 679 O O . TYR A 1 90 ? -6.303 9.745 19.481 1.00 95.94 90 TYR A O 1
ATOM 687 N N . LEU A 1 91 ? -6.485 9.378 21.693 1.00 96.31 91 LEU A N 1
ATOM 688 C CA . LEU A 1 91 ? -6.995 8.013 21.570 1.00 96.31 91 LEU A CA 1
ATOM 689 C C . LEU A 1 91 ? -8.348 7.984 20.859 1.00 96.31 91 LEU A C 1
ATOM 691 O O . LEU A 1 91 ? -8.506 7.208 19.920 1.00 96.31 91 LEU A O 1
ATOM 695 N N . GLU A 1 92 ? -9.291 8.848 21.241 1.00 96.44 92 GLU A N 1
ATOM 696 C CA . GLU A 1 92 ? -10.602 8.940 20.583 1.00 96.44 92 GLU A CA 1
ATOM 697 C C . GLU A 1 92 ? -10.459 9.232 19.079 1.00 96.44 92 GLU A C 1
ATOM 699 O O . GLU A 1 92 ? -11.047 8.542 18.240 1.00 96.44 92 GLU A O 1
ATOM 704 N N . PHE A 1 93 ? -9.602 10.193 18.721 1.00 96.38 93 PHE A N 1
ATOM 705 C CA . PHE A 1 93 ? -9.312 10.509 17.323 1.00 96.38 93 PHE A CA 1
ATOM 706 C C . PHE A 1 93 ? -8.703 9.321 16.562 1.00 96.38 93 PHE A C 1
ATOM 708 O O . PHE A 1 93 ? -9.137 9.002 15.452 1.00 96.38 93 PHE A O 1
ATOM 715 N N . ILE A 1 94 ? -7.700 8.653 17.137 1.00 96.19 94 ILE A N 1
ATOM 716 C CA . ILE A 1 94 ? -7.035 7.523 16.479 1.00 96.19 94 ILE A CA 1
ATOM 717 C C . ILE A 1 94 ? -7.967 6.318 16.344 1.00 96.19 94 ILE A C 1
ATOM 719 O O . ILE A 1 94 ? -7.922 5.652 15.308 1.00 96.19 94 ILE A O 1
ATOM 723 N N . HIS A 1 95 ? -8.850 6.070 17.312 1.00 95.62 95 HIS A N 1
ATOM 724 C CA . HIS A 1 95 ? -9.880 5.040 17.191 1.00 95.62 95 HIS A CA 1
ATOM 725 C C . HIS A 1 95 ? -10.799 5.303 15.997 1.00 95.62 95 HIS A C 1
ATOM 727 O O . HIS A 1 95 ? -10.996 4.404 15.182 1.00 95.62 95 HIS A O 1
ATOM 733 N N . LEU A 1 96 ? -11.257 6.546 15.814 1.00 96.88 96 LEU A N 1
ATOM 734 C CA . LEU A 1 96 ? -12.073 6.916 14.656 1.00 96.88 96 LEU A CA 1
ATOM 735 C C . LEU A 1 96 ? -11.337 6.678 13.328 1.00 96.88 96 LEU A C 1
ATOM 737 O O . LEU A 1 96 ? -11.923 6.175 12.368 1.00 96.88 96 LEU A O 1
ATOM 741 N N . VAL A 1 97 ? -10.054 7.042 13.247 1.00 96.94 97 VAL A N 1
ATOM 742 C CA . VAL A 1 97 ? -9.243 6.786 12.046 1.00 96.94 97 VAL A CA 1
ATOM 743 C C . VAL A 1 97 ? -9.113 5.282 11.802 1.00 96.94 97 VAL A C 1
ATOM 745 O O . VAL A 1 97 ? -9.335 4.830 10.680 1.00 96.94 97 VAL A O 1
ATOM 748 N N . ASN A 1 98 ? -8.790 4.507 12.838 1.00 96.38 98 ASN A N 1
ATOM 749 C CA . ASN A 1 98 ? -8.617 3.062 12.738 1.00 96.38 98 ASN A CA 1
ATOM 750 C C . ASN A 1 98 ? -9.899 2.361 12.279 1.00 96.38 98 ASN A C 1
ATOM 752 O O . ASN A 1 98 ? -9.863 1.605 11.312 1.00 96.38 98 ASN A O 1
ATOM 756 N N . ASP A 1 99 ? -11.032 2.660 12.915 1.00 96.69 99 ASP A N 1
ATOM 757 C CA . ASP A 1 99 ? -12.318 2.035 12.603 1.00 96.69 99 ASP A CA 1
ATOM 758 C C . ASP A 1 99 ? -12.743 2.310 11.158 1.00 96.69 99 ASP A C 1
ATOM 760 O O . ASP A 1 99 ? -13.186 1.401 10.457 1.00 96.69 99 ASP A O 1
ATOM 764 N N . ASN A 1 100 ? -12.530 3.533 10.662 1.00 97.44 100 ASN A N 1
ATOM 765 C CA . ASN A 1 100 ? -12.812 3.866 9.266 1.00 97.44 100 ASN A CA 1
ATOM 766 C C . ASN A 1 100 ? -11.939 3.067 8.283 1.00 97.44 100 ASN A C 1
ATOM 768 O O . ASN A 1 100 ? -12.428 2.619 7.242 1.00 97.44 100 ASN A O 1
ATOM 772 N N . LEU A 1 101 ? -10.653 2.880 8.597 1.00 97.75 101 LEU A N 1
ATOM 773 C CA . LEU A 1 101 ? -9.737 2.109 7.755 1.00 97.75 101 LEU A CA 1
ATOM 774 C C . LEU A 1 101 ? -10.038 0.608 7.800 1.00 97.75 101 LEU A C 1
ATOM 776 O O . LEU A 1 101 ? -9.988 -0.051 6.763 1.00 97.75 101 LEU A O 1
ATOM 780 N N . GLU A 1 102 ? -10.345 0.050 8.969 1.00 97.62 102 GLU A N 1
ATOM 781 C CA . GLU A 1 102 ? -10.729 -1.359 9.121 1.00 97.62 102 GLU A CA 1
ATOM 782 C C . GLU A 1 102 ? -12.033 -1.656 8.387 1.00 97.62 102 GLU A C 1
ATOM 784 O O . GLU A 1 102 ? -12.099 -2.614 7.617 1.00 97.62 102 GLU A O 1
ATOM 789 N N . LYS A 1 103 ? -13.036 -0.789 8.550 1.00 98.12 103 LYS A N 1
ATOM 790 C CA . LYS A 1 103 ? -14.319 -0.900 7.859 1.00 98.12 103 LYS A CA 1
ATOM 791 C C . LYS A 1 103 ? -14.163 -0.889 6.344 1.00 98.12 103 LYS A C 1
ATOM 793 O O . LYS A 1 103 ? -14.648 -1.796 5.673 1.00 98.12 103 LYS A O 1
ATOM 798 N N . MET A 1 104 ? -13.437 0.093 5.809 1.00 97.94 104 MET A N 1
ATOM 799 C CA . MET A 1 104 ? -13.192 0.198 4.368 1.00 97.94 104 MET A CA 1
ATOM 800 C C . MET A 1 104 ? -12.535 -1.072 3.813 1.00 97.94 104 MET A C 1
ATOM 802 O O . MET A 1 104 ? -12.940 -1.575 2.767 1.00 97.94 104 MET A O 1
ATOM 806 N N . GLN A 1 105 ? -11.550 -1.628 4.518 1.00 98.31 105 GLN A N 1
ATOM 807 C CA . GLN A 1 105 ? -10.872 -2.846 4.077 1.00 98.31 105 GLN A CA 1
ATOM 808 C C . GLN A 1 105 ? -11.774 -4.079 4.171 1.00 98.31 105 GLN A C 1
ATOM 810 O O . GLN A 1 105 ? -11.805 -4.875 3.232 1.00 98.31 105 GLN A O 1
ATOM 815 N N . ALA A 1 106 ? -12.534 -4.223 5.259 1.00 98.25 106 ALA A N 1
ATOM 816 C CA . ALA A 1 106 ? -13.488 -5.313 5.432 1.00 98.25 106 ALA A CA 1
ATOM 817 C C . ALA A 1 106 ? -14.535 -5.324 4.304 1.00 98.25 106 ALA A C 1
ATOM 819 O O . ALA A 1 106 ? -14.744 -6.357 3.664 1.00 98.25 106 ALA A O 1
ATOM 820 N N . GLU A 1 107 ? -15.104 -4.155 3.986 1.00 97.94 107 GLU A N 1
ATOM 821 C CA . GLU A 1 107 ? -16.043 -3.969 2.875 1.00 97.94 107 GLU A CA 1
ATOM 822 C C . GLU A 1 107 ? -15.407 -4.342 1.527 1.00 97.94 107 GLU A C 1
ATOM 824 O O . GLU A 1 107 ? -15.982 -5.112 0.755 1.00 97.94 107 GLU A O 1
ATOM 829 N N . ARG A 1 108 ? -14.187 -3.860 1.246 1.00 97.12 108 ARG A N 1
ATOM 830 C CA . ARG A 1 108 ? -13.475 -4.143 -0.017 1.00 97.12 108 ARG A CA 1
ATOM 831 C C . ARG A 1 108 ? -13.100 -5.614 -0.188 1.00 97.12 108 ARG A C 1
ATOM 833 O O . ARG A 1 108 ? -13.037 -6.094 -1.320 1.00 97.12 108 ARG A O 1
ATOM 840 N N . MET A 1 109 ? -12.871 -6.333 0.906 1.00 97.75 109 MET A N 1
ATOM 841 C CA . MET A 1 109 ? -12.566 -7.767 0.896 1.00 97.75 109 MET A CA 1
ATOM 842 C C . MET A 1 109 ? -13.808 -8.658 1.055 1.00 97.75 109 MET A C 1
ATOM 844 O O . MET A 1 109 ? -13.680 -9.884 1.098 1.00 97.75 109 MET A O 1
ATOM 848 N N . ASN A 1 110 ? -15.007 -8.066 1.104 1.00 97.88 110 ASN A N 1
ATOM 849 C CA . ASN A 1 110 ? -16.278 -8.767 1.271 1.00 97.88 110 ASN A CA 1
ATOM 850 C C . ASN A 1 110 ? -16.310 -9.663 2.527 1.00 97.88 110 ASN A C 1
ATOM 852 O O . ASN A 1 110 ? -16.661 -10.843 2.464 1.00 97.88 110 ASN A O 1
ATOM 856 N N . MET A 1 111 ? -15.910 -9.105 3.670 1.00 96.81 111 MET A N 1
ATOM 857 C CA . MET A 1 111 ? -15.995 -9.760 4.977 1.00 96.81 111 MET A CA 1
ATOM 858 C C . MET A 1 111 ? -16.600 -8.831 6.029 1.00 96.81 111 MET A C 1
ATOM 860 O O . MET A 1 111 ? -16.671 -7.619 5.835 1.00 96.81 111 MET A O 1
ATOM 864 N N . SER A 1 112 ? -17.048 -9.395 7.152 1.00 98.12 112 SER A N 1
ATOM 865 C CA . SER A 1 112 ? -17.544 -8.577 8.259 1.00 98.12 112 SER A CA 1
ATOM 866 C C . SER A 1 112 ? -16.398 -7.803 8.921 1.00 98.12 112 SER A C 1
ATOM 868 O O . SER A 1 112 ? -15.264 -8.286 8.979 1.00 98.12 112 SER A O 1
ATOM 870 N N . GLU A 1 113 ? -16.693 -6.618 9.467 1.00 97.25 113 GLU A N 1
ATOM 871 C CA . GLU A 1 113 ? -15.707 -5.826 10.220 1.00 97.25 113 GLU A CA 1
ATOM 872 C C . GLU A 1 113 ? -15.096 -6.641 11.372 1.00 97.25 113 GLU A C 1
ATOM 874 O O . GLU A 1 113 ? -13.892 -6.592 11.606 1.00 97.25 113 GLU A O 1
ATOM 879 N N . ASN A 1 114 ? -15.908 -7.456 12.054 1.00 97.62 114 ASN A N 1
ATOM 880 C CA . ASN A 1 114 ? -15.452 -8.296 13.158 1.00 97.62 114 ASN A CA 1
ATOM 881 C C . ASN A 1 114 ? -14.492 -9.408 12.696 1.00 97.62 114 ASN A C 1
ATOM 883 O O . ASN A 1 114 ? -13.478 -9.654 13.347 1.00 97.62 114 ASN A O 1
ATOM 887 N N . ASP A 1 115 ? -14.771 -10.064 11.565 1.00 97.50 115 ASP A N 1
ATOM 888 C CA . ASP A 1 115 ? -13.865 -11.078 11.011 1.00 97.50 115 ASP A CA 1
ATOM 889 C C . ASP A 1 115 ? -12.539 -10.459 10.572 1.00 97.50 115 ASP A C 1
ATOM 891 O O . ASP A 1 115 ? -11.479 -11.039 10.819 1.00 97.50 115 ASP A O 1
ATOM 895 N N . PHE A 1 116 ? -12.587 -9.269 9.965 1.00 98.00 116 PHE A N 1
ATOM 896 C CA . PHE A 1 116 ? -11.388 -8.532 9.584 1.00 98.00 116 PHE A CA 1
ATOM 897 C C . PHE A 1 116 ? -10.543 -8.181 10.813 1.00 98.00 116 PHE A C 1
ATOM 899 O O . PHE A 1 116 ? -9.373 -8.561 10.861 1.00 98.00 116 PHE A O 1
ATOM 906 N N . LYS A 1 117 ? -11.142 -7.554 11.839 1.00 97.44 117 LYS A N 1
ATOM 907 C CA . LYS A 1 117 ? -10.470 -7.203 13.106 1.00 97.44 117 LYS A CA 1
ATOM 908 C C . LYS A 1 117 ? -9.807 -8.420 13.757 1.00 97.44 117 LYS A C 1
ATOM 910 O O . LYS A 1 117 ? -8.649 -8.354 14.161 1.00 97.44 117 LYS A O 1
ATOM 915 N N . ASN A 1 118 ? -10.497 -9.561 13.789 1.00 97.12 118 ASN A N 1
ATOM 916 C CA . ASN A 1 118 ? -9.939 -10.801 14.335 1.00 97.12 118 ASN A CA 1
ATOM 917 C C . ASN A 1 118 ? -8.747 -11.330 13.526 1.00 97.12 118 ASN A C 1
ATOM 919 O O . ASN A 1 118 ? -7.800 -11.855 14.110 1.00 97.12 118 ASN A O 1
ATOM 923 N N . LYS A 1 119 ? -8.769 -11.196 12.194 1.00 96.88 119 LYS A N 1
ATOM 924 C CA . LYS A 1 119 ? -7.646 -11.608 11.341 1.00 96.88 119 LYS A CA 1
ATOM 925 C C . LYS A 1 119 ? -6.415 -10.740 11.552 1.00 96.88 119 LYS A C 1
ATOM 927 O O . LYS A 1 119 ? -5.322 -11.285 11.638 1.00 96.88 119 LYS A O 1
ATOM 932 N N . VAL A 1 120 ? -6.598 -9.424 11.637 1.00 97.38 120 VAL A N 1
ATOM 933 C CA . VAL A 1 120 ? -5.493 -8.453 11.697 1.00 97.38 120 VAL A CA 1
ATOM 934 C C . VAL A 1 120 ? -5.008 -8.172 13.118 1.00 97.38 120 VAL A C 1
ATOM 936 O O . VAL A 1 120 ? -4.071 -7.404 13.299 1.00 97.38 120 VAL A O 1
ATOM 939 N N . MET A 1 121 ? -5.600 -8.798 14.139 1.00 95.19 121 MET A N 1
ATOM 940 C CA . MET A 1 121 ? -5.149 -8.669 15.531 1.00 95.19 121 MET A CA 1
ATOM 941 C C . MET A 1 121 ? -3.654 -9.007 15.694 1.00 95.19 121 MET A C 1
ATOM 943 O O . MET A 1 121 ? -2.974 -8.436 16.540 1.00 95.19 121 MET A O 1
ATOM 947 N N . ASN A 1 122 ? -3.144 -9.902 14.845 1.00 93.50 122 ASN A N 1
ATOM 948 C CA . ASN A 1 122 ? -1.720 -10.138 14.624 1.00 93.50 122 ASN A CA 1
ATOM 949 C C . ASN A 1 122 ? -1.405 -9.972 13.130 1.00 93.50 122 ASN A C 1
ATOM 951 O O . ASN A 1 122 ? -2.299 -9.722 12.322 1.00 93.50 122 ASN A O 1
ATOM 955 N N . ASP A 1 123 ? -0.148 -10.188 12.753 1.00 97.75 123 ASP A N 1
ATOM 956 C CA . ASP A 1 123 ? 0.256 -10.172 11.351 1.00 97.75 123 ASP A CA 1
ATOM 957 C C . ASP A 1 123 ? -0.472 -11.255 10.540 1.00 97.75 123 ASP A C 1
ATOM 959 O O . ASP A 1 123 ? -0.222 -12.459 10.669 1.00 97.75 123 ASP A O 1
ATOM 963 N N . TRP A 1 124 ? -1.349 -10.813 9.644 1.00 98.31 124 TRP A N 1
ATOM 964 C CA . TRP A 1 124 ? -2.035 -11.650 8.677 1.00 98.31 124 TRP A CA 1
ATOM 965 C C . TRP A 1 124 ? -1.346 -11.561 7.319 1.00 98.31 124 TRP A C 1
ATOM 967 O O . TRP A 1 124 ? -1.494 -10.590 6.577 1.00 98.31 124 TRP A O 1
ATOM 977 N N . TRP A 1 125 ? -0.602 -12.612 6.986 1.00 98.50 125 TRP A N 1
ATOM 978 C CA . TRP A 1 125 ? 0.128 -12.731 5.728 1.00 98.50 125 TRP A CA 1
ATOM 979 C C . TRP A 1 125 ? -0.723 -13.405 4.650 1.00 98.50 125 TRP A C 1
ATOM 981 O O . TRP A 1 125 ? -1.312 -14.465 4.875 1.00 98.50 125 TRP A O 1
ATOM 991 N N . ILE A 1 126 ? -0.742 -12.815 3.454 1.00 98.56 126 ILE A N 1
ATOM 992 C CA . ILE A 1 126 ? -1.430 -13.346 2.276 1.00 98.56 126 ILE A CA 1
ATOM 993 C C . ILE A 1 126 ? -0.409 -13.476 1.134 1.00 98.56 126 ILE A C 1
ATOM 995 O O . ILE A 1 126 ? 0.109 -12.464 0.650 1.00 98.56 126 ILE A O 1
ATOM 999 N N . PRO A 1 127 ? -0.104 -14.703 0.670 1.00 98.31 127 PRO A N 1
ATOM 1000 C CA . PRO A 1 127 ? 0.783 -14.888 -0.469 1.00 98.31 127 PRO A CA 1
ATOM 1001 C C . PRO A 1 127 ? 0.080 -14.476 -1.770 1.00 98.31 127 PRO A C 1
ATOM 1003 O O . PRO A 1 127 ? -1.108 -14.739 -1.958 1.00 98.31 127 PRO A O 1
ATOM 1006 N N . GLY A 1 128 ? 0.822 -13.868 -2.696 1.00 98.00 128 GLY A N 1
ATOM 1007 C CA . GLY A 1 128 ? 0.298 -13.228 -3.908 1.00 98.00 128 GLY A CA 1
ATOM 1008 C C . GLY A 1 128 ? -0.564 -14.149 -4.763 1.00 98.00 128 GLY A C 1
ATOM 1009 O O . GLY A 1 128 ? -1.683 -13.794 -5.113 1.00 98.00 128 GLY A O 1
ATOM 1010 N N . HIS A 1 129 ? -0.124 -15.386 -4.997 1.00 98.19 129 HIS A N 1
ATOM 1011 C CA . HIS A 1 129 ? -0.892 -16.388 -5.746 1.00 98.19 129 HIS A CA 1
ATOM 1012 C C . HIS A 1 129 ? -2.240 -16.780 -5.104 1.00 98.19 129 HIS A C 1
ATOM 1014 O O . HIS A 1 129 ? -3.066 -17.394 -5.773 1.00 98.19 129 HIS A O 1
ATOM 1020 N N . LYS A 1 130 ? -2.472 -16.434 -3.830 1.00 98.25 130 LYS A N 1
ATOM 1021 C CA . LYS A 1 130 ? -3.753 -16.592 -3.125 1.00 98.25 130 LYS A CA 1
ATOM 1022 C C . LYS A 1 130 ? -4.500 -15.283 -2.913 1.00 98.25 130 LYS A C 1
ATOM 1024 O O . LYS A 1 130 ? -5.632 -15.318 -2.449 1.00 98.25 130 LYS A O 1
ATOM 1029 N N . ALA A 1 131 ? -3.922 -14.133 -3.253 1.00 98.25 131 ALA A N 1
ATOM 1030 C CA . ALA A 1 131 ? -4.503 -12.833 -2.930 1.00 98.25 131 ALA A CA 1
ATOM 1031 C C . ALA A 1 131 ? -5.933 -12.659 -3.476 1.00 98.25 131 ALA A C 1
ATOM 1033 O O . ALA A 1 131 ? -6.778 -12.079 -2.796 1.00 98.25 131 ALA A O 1
ATOM 1034 N N . LYS A 1 132 ? -6.220 -13.220 -4.658 1.00 98.25 132 LYS A N 1
ATOM 1035 C CA . LYS A 1 132 ? -7.565 -13.233 -5.248 1.00 98.25 132 LYS A CA 1
ATOM 1036 C C . LYS A 1 132 ? -8.541 -14.123 -4.469 1.00 98.25 132 LYS A C 1
ATOM 1038 O O . LYS A 1 132 ? -9.656 -13.693 -4.208 1.00 98.25 132 LYS A O 1
ATOM 1043 N N . ASP A 1 133 ? -8.105 -15.308 -4.028 1.00 98.06 133 ASP A N 1
ATOM 1044 C CA . ASP A 1 133 ? -8.911 -16.234 -3.208 1.00 98.06 133 ASP A CA 1
ATOM 1045 C C . ASP A 1 133 ? -9.356 -15.578 -1.884 1.00 98.06 133 ASP A C 1
ATOM 1047 O O . ASP A 1 133 ? -10.434 -15.867 -1.371 1.00 98.06 133 ASP A O 1
ATOM 1051 N N . TYR A 1 134 ? -8.535 -14.672 -1.339 1.00 97.19 134 TYR A N 1
ATOM 1052 C CA . TYR A 1 134 ? -8.838 -13.892 -0.133 1.00 97.19 134 TYR A CA 1
ATOM 1053 C C . TYR A 1 134 ? -9.592 -12.577 -0.405 1.00 97.19 134 TYR A C 1
ATOM 1055 O O . TYR A 1 134 ? -9.795 -11.807 0.531 1.00 97.19 134 TYR A O 1
ATOM 1063 N N . ASN A 1 135 ? -9.971 -12.279 -1.655 1.00 98.12 135 ASN A N 1
ATOM 1064 C CA . ASN A 1 135 ? -10.527 -10.987 -2.089 1.00 98.12 135 ASN A CA 1
ATOM 1065 C C . ASN A 1 135 ? -9.646 -9.767 -1.746 1.00 98.12 135 ASN A C 1
ATOM 1067 O O . ASN A 1 135 ? -10.140 -8.640 -1.663 1.00 98.12 135 ASN A O 1
ATOM 1071 N N . ALA A 1 136 ? -8.338 -9.969 -1.547 1.00 98.12 136 ALA A N 1
ATOM 1072 C CA . ALA A 1 136 ? -7.390 -8.887 -1.277 1.00 98.12 136 ALA A CA 1
ATOM 1073 C C . ALA A 1 136 ? -7.062 -8.082 -2.543 1.00 98.12 136 ALA A C 1
ATOM 1075 O O . ALA A 1 136 ? -6.665 -6.920 -2.453 1.00 98.12 136 ALA A O 1
ATOM 1076 N N . VAL A 1 137 ? -7.229 -8.697 -3.716 1.00 98.69 137 VAL A N 1
ATOM 1077 C CA . VAL A 1 137 ? -7.066 -8.081 -5.037 1.00 98.69 137 VAL A CA 1
ATOM 1078 C C . VAL A 1 137 ? -8.139 -8.582 -5.996 1.00 98.69 137 VAL A C 1
ATOM 1080 O O . VAL A 1 137 ? -8.751 -9.623 -5.759 1.00 98.69 137 VAL A O 1
ATOM 1083 N N . ASP A 1 138 ? -8.332 -7.856 -7.092 1.00 98.56 138 ASP A N 1
ATOM 1084 C CA . ASP A 1 138 ? -9.301 -8.182 -8.137 1.00 98.56 138 ASP A CA 1
ATOM 1085 C C . ASP A 1 138 ? -8.718 -9.178 -9.153 1.00 98.56 138 ASP A C 1
ATOM 1087 O O . ASP A 1 138 ? -9.427 -10.071 -9.625 1.00 98.56 138 ASP A O 1
ATOM 1091 N N . ASP A 1 139 ? -7.416 -9.084 -9.459 1.00 98.50 139 ASP A N 1
ATOM 1092 C CA . ASP A 1 139 ? -6.747 -10.069 -10.312 1.00 98.50 139 ASP A CA 1
ATOM 1093 C C . ASP A 1 139 ? -5.234 -10.210 -10.091 1.00 98.50 139 ASP A C 1
ATOM 1095 O O . ASP A 1 139 ? -4.582 -9.371 -9.461 1.00 98.50 139 ASP A O 1
ATOM 1099 N N . LEU A 1 140 ? -4.674 -11.289 -10.646 1.00 98.38 140 LEU A N 1
ATOM 1100 C CA . LEU A 1 140 ? -3.234 -11.532 -10.698 1.00 98.38 140 LEU A CA 1
ATOM 1101 C C . LEU A 1 140 ? -2.667 -11.183 -12.075 1.00 98.38 140 LEU A C 1
ATOM 1103 O O . LEU A 1 140 ? -3.211 -11.584 -13.101 1.00 98.38 140 LEU A O 1
ATOM 1107 N N . ILE A 1 141 ? -1.535 -10.478 -12.101 1.00 97.38 141 ILE A N 1
ATOM 1108 C CA . ILE A 1 141 ? -0.898 -10.008 -13.336 1.00 97.38 141 ILE A CA 1
ATOM 1109 C C . ILE A 1 141 ? 0.606 -10.275 -13.361 1.00 97.38 141 ILE A C 1
ATOM 1111 O O . 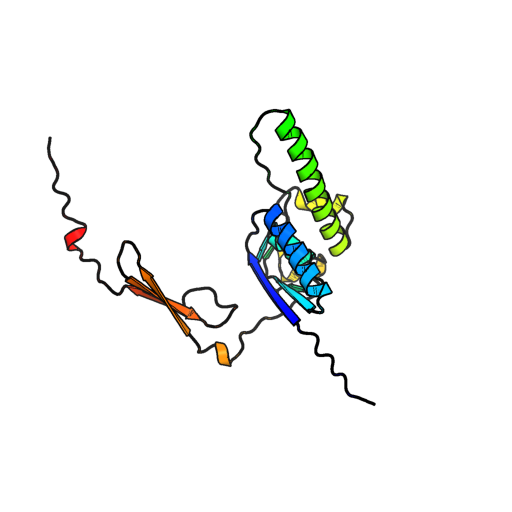ILE A 1 141 ? 1.253 -10.463 -12.335 1.00 97.38 141 ILE A O 1
ATOM 1115 N N . MET A 1 142 ? 1.186 -10.208 -14.558 1.00 93.69 142 MET A N 1
ATOM 1116 C CA . MET A 1 142 ? 2.634 -10.160 -14.746 1.00 93.69 142 MET A CA 1
ATOM 1117 C C . MET A 1 142 ? 3.034 -8.779 -15.247 1.00 93.69 142 MET A C 1
ATOM 1119 O O . MET A 1 142 ? 2.624 -8.368 -16.332 1.00 93.69 142 MET A O 1
ATOM 1123 N N . VAL A 1 143 ? 3.878 -8.085 -14.488 1.00 91.38 143 VAL A N 1
ATOM 1124 C CA . VAL A 1 143 ? 4.426 -6.792 -14.906 1.00 91.38 143 VAL A CA 1
ATOM 1125 C C . VAL A 1 143 ? 5.739 -7.017 -15.641 1.00 91.38 143 VAL A C 1
ATOM 1127 O O . VAL A 1 143 ? 6.621 -7.734 -15.171 1.00 91.38 143 VAL A O 1
ATOM 1130 N N . LYS A 1 144 ? 5.873 -6.406 -16.818 1.00 89.44 144 LYS A N 1
ATOM 1131 C CA . LYS A 1 144 ? 7.098 -6.441 -17.619 1.00 89.44 144 LYS A CA 1
ATOM 1132 C C . LYS A 1 144 ? 7.556 -5.025 -17.901 1.00 89.44 144 LYS A C 1
ATOM 1134 O O . LYS A 1 144 ? 6.744 -4.136 -18.141 1.00 89.44 144 LYS A O 1
ATOM 1139 N N . CYS A 1 145 ? 8.868 -4.838 -17.913 1.00 89.12 145 CYS A N 1
ATOM 1140 C CA . CYS A 1 145 ? 9.434 -3.581 -18.358 1.00 89.12 145 CYS A CA 1
ATOM 1141 C C . CYS A 1 145 ? 9.197 -3.379 -19.855 1.00 89.12 145 CYS A C 1
ATOM 1143 O O . CYS A 1 145 ? 9.351 -4.320 -20.639 1.00 89.12 145 CYS A O 1
ATOM 1145 N N . ALA A 1 146 ? 8.906 -2.143 -20.253 1.00 88.88 146 ALA A N 1
ATOM 1146 C CA . ALA A 1 146 ? 8.891 -1.765 -21.657 1.00 88.88 146 ALA A CA 1
ATOM 1147 C C . ALA A 1 146 ? 10.276 -2.019 -22.276 1.00 88.88 146 ALA A C 1
ATOM 1149 O O . ALA A 1 146 ? 11.304 -1.668 -21.685 1.00 88.88 146 ALA A O 1
ATOM 1150 N N . LYS A 1 147 ? 10.315 -2.653 -23.456 1.00 89.94 147 LYS A N 1
ATOM 1151 C CA . LYS A 1 147 ? 11.568 -3.100 -24.090 1.00 89.94 147 LYS A CA 1
ATOM 1152 C C . LYS A 1 147 ? 12.535 -1.940 -24.319 1.00 89.94 147 LYS A C 1
ATOM 1154 O O . LYS A 1 147 ? 13.744 -2.134 -24.237 1.00 89.94 147 LYS A O 1
ATOM 1159 N N . GLU A 1 148 ? 12.016 -0.735 -24.545 1.00 92.31 148 GLU A N 1
ATOM 1160 C CA . GLU A 1 148 ? 12.820 0.463 -24.787 1.00 92.31 148 GLU A CA 1
ATOM 1161 C C . GLU A 1 148 ? 13.488 0.995 -23.511 1.00 92.31 148 GLU A C 1
ATOM 1163 O O . GLU A 1 148 ? 14.490 1.707 -23.597 1.00 92.31 148 GLU A O 1
ATOM 1168 N N . LEU A 1 149 ? 12.952 0.674 -22.327 1.00 89.06 149 LEU A N 1
ATOM 1169 C CA . LEU A 1 149 ? 13.522 1.066 -21.033 1.00 89.06 149 LEU A CA 1
ATOM 1170 C C . LEU A 1 149 ? 14.552 0.057 -20.521 1.00 89.06 149 LEU A C 1
ATOM 1172 O O . LEU A 1 149 ? 15.482 0.450 -19.820 1.00 89.06 149 LEU A O 1
ATOM 1176 N N . VAL A 1 150 ? 14.440 -1.217 -20.912 1.00 86.50 150 VAL A N 1
ATOM 1177 C CA . VAL A 1 150 ? 15.350 -2.296 -20.484 1.00 86.50 150 VAL A CA 1
ATOM 1178 C C . VAL A 1 150 ? 16.837 -1.987 -20.713 1.00 86.50 150 VAL A C 1
ATOM 1180 O O . VAL A 1 150 ? 17.614 -2.259 -19.797 1.00 86.50 150 VAL A O 1
ATOM 1183 N N . PRO A 1 151 ? 17.293 -1.431 -21.856 1.00 89.75 151 PRO A N 1
ATOM 1184 C CA . PRO A 1 151 ? 18.710 -1.111 -22.045 1.00 89.75 151 PRO A CA 1
ATOM 1185 C C . PRO A 1 151 ? 19.111 0.245 -21.447 1.00 89.75 151 PRO A C 1
ATOM 1187 O O . PRO A 1 151 ? 20.300 0.523 -21.311 1.00 89.75 151 PRO A O 1
ATOM 1190 N N . LYS A 1 152 ? 18.150 1.107 -21.092 1.00 93.25 152 LYS A N 1
ATOM 1191 C CA . LYS A 1 152 ? 18.441 2.469 -20.637 1.00 93.25 152 LYS A CA 1
ATOM 1192 C C . LYS A 1 152 ? 18.917 2.471 -19.186 1.00 93.25 152 LYS A C 1
ATOM 1194 O O . LYS A 1 152 ? 18.423 1.722 -18.339 1.00 93.25 152 LYS A O 1
ATOM 1199 N N . ARG A 1 153 ? 19.890 3.332 -18.899 1.00 93.31 153 ARG A N 1
ATOM 1200 C CA . ARG A 1 153 ? 20.511 3.483 -17.581 1.00 93.31 153 ARG A CA 1
ATOM 1201 C C . ARG A 1 153 ? 20.449 4.934 -17.137 1.00 93.31 153 ARG A C 1
ATOM 1203 O O . ARG A 1 153 ? 20.504 5.821 -17.987 1.00 93.31 153 ARG A O 1
ATOM 1210 N N . ASP A 1 154 ? 20.370 5.142 -15.831 1.00 92.75 154 ASP A N 1
ATOM 1211 C CA . ASP A 1 154 ? 20.565 6.441 -15.195 1.00 92.75 154 ASP A CA 1
ATOM 1212 C C . ASP A 1 154 ? 21.720 6.361 -14.209 1.00 92.75 154 ASP A C 1
ATOM 1214 O O . ASP A 1 154 ? 21.886 5.360 -13.515 1.00 92.75 154 ASP A O 1
ATOM 1218 N N . LYS A 1 155 ? 22.551 7.401 -14.176 1.00 94.25 155 LYS A N 1
ATOM 1219 C CA . LYS A 1 155 ? 23.740 7.456 -13.331 1.00 94.25 155 LYS A CA 1
ATOM 1220 C C . LYS A 1 155 ? 23.614 8.613 -12.359 1.00 94.25 155 LYS A C 1
ATOM 1222 O O . LYS A 1 155 ? 23.365 9.742 -12.772 1.00 94.25 155 LYS A O 1
ATOM 1227 N N . ILE A 1 156 ? 23.820 8.324 -11.083 1.00 93.25 156 ILE A N 1
ATOM 1228 C CA . ILE A 1 156 ? 23.795 9.305 -10.003 1.00 93.25 156 ILE A CA 1
ATOM 1229 C C . ILE A 1 156 ? 25.172 9.292 -9.348 1.00 93.25 156 ILE A C 1
ATOM 1231 O O . ILE A 1 156 ? 25.695 8.228 -9.021 1.00 93.25 156 ILE A O 1
ATOM 1235 N N . SER A 1 157 ? 25.764 10.469 -9.166 1.00 94.19 157 SER A N 1
ATOM 1236 C CA . SER A 1 157 ? 27.011 10.628 -8.419 1.00 94.19 157 SER A CA 1
ATOM 1237 C C . SER A 1 157 ? 26.687 11.178 -7.036 1.00 94.19 157 SER A C 1
ATOM 1239 O O . SER A 1 157 ? 26.141 12.274 -6.916 1.00 94.19 157 SER A O 1
ATOM 1241 N N . VAL A 1 158 ? 27.024 10.423 -5.994 1.00 93.19 158 VAL A N 1
ATOM 1242 C CA . VAL A 1 158 ? 26.783 10.791 -4.597 1.00 93.19 158 VAL A CA 1
ATOM 1243 C C . VAL A 1 158 ? 28.122 10.988 -3.902 1.00 93.19 158 VAL A C 1
ATOM 1245 O O . VAL A 1 158 ? 29.013 10.142 -3.982 1.00 93.19 158 VAL A O 1
ATOM 1248 N N . ARG A 1 159 ? 28.269 12.114 -3.200 1.00 92.38 159 ARG A N 1
ATOM 1249 C CA . ARG A 1 159 ? 29.418 12.338 -2.325 1.00 92.38 159 ARG A CA 1
ATOM 1250 C C . ARG A 1 159 ? 29.170 11.633 -0.999 1.00 92.38 159 ARG A C 1
ATOM 1252 O O . ARG A 1 159 ? 28.242 11.990 -0.280 1.00 92.38 159 ARG A O 1
ATOM 1259 N N . THR A 1 160 ? 30.005 10.654 -0.682 1.00 88.56 160 THR A N 1
ATOM 1260 C CA . THR A 1 160 ? 29.990 9.960 0.610 1.00 88.56 160 THR A CA 1
ATOM 1261 C C . THR A 1 160 ? 31.171 10.414 1.465 1.00 88.56 160 THR A C 1
ATOM 1263 O O . THR A 1 160 ? 32.040 11.157 1.001 1.00 88.56 160 THR A O 1
ATOM 1266 N N . PHE A 1 161 ? 31.229 9.944 2.712 1.00 87.69 161 PHE A N 1
ATOM 1267 C CA . PHE A 1 161 ? 32.404 10.130 3.567 1.00 87.69 161 PHE A CA 1
ATOM 1268 C C . PHE A 1 161 ? 33.673 9.480 2.977 1.00 87.69 161 PHE A C 1
ATOM 1270 O O . PHE A 1 161 ? 34.770 9.985 3.189 1.00 87.69 161 PHE A O 1
ATOM 1277 N N . PHE A 1 162 ? 33.525 8.417 2.177 1.00 83.81 162 PHE A N 1
ATOM 1278 C CA . PHE A 1 162 ? 34.628 7.669 1.556 1.00 83.81 162 PHE A CA 1
ATOM 1279 C C . PHE A 1 162 ? 35.024 8.185 0.162 1.00 83.81 162 PHE A C 1
ATOM 1281 O O . PHE A 1 162 ? 35.800 7.538 -0.533 1.00 83.81 162 PHE A O 1
ATOM 1288 N N . GLY A 1 163 ? 34.486 9.329 -0.269 1.00 89.31 163 GLY A N 1
ATOM 1289 C CA . GLY A 1 163 ? 34.717 9.887 -1.602 1.00 89.31 163 GLY A CA 1
ATOM 1290 C C . GLY A 1 163 ? 33.490 9.804 -2.510 1.00 89.31 163 GLY A C 1
ATOM 1291 O O . GLY A 1 163 ? 32.361 9.564 -2.062 1.00 89.31 163 GLY A O 1
ATOM 1292 N N . MET A 1 164 ? 33.699 10.075 -3.799 1.00 92.56 164 MET A N 1
ATOM 1293 C CA . MET A 1 164 ? 32.622 10.095 -4.791 1.00 92.56 164 MET A CA 1
ATOM 1294 C C . MET A 1 164 ? 32.247 8.677 -5.230 1.00 92.56 164 MET A C 1
ATOM 1296 O O . MET A 1 164 ? 33.094 7.920 -5.708 1.00 92.56 164 MET A O 1
ATOM 1300 N N . VAL A 1 165 ? 30.959 8.348 -5.124 1.00 94.38 165 VAL A N 1
ATOM 1301 C CA . VAL A 1 165 ? 30.392 7.071 -5.566 1.00 94.38 165 VAL A CA 1
ATOM 1302 C C . VAL A 1 165 ? 29.460 7.312 -6.742 1.00 94.38 165 VAL A C 1
ATOM 1304 O O . VAL A 1 165 ? 28.536 8.121 -6.674 1.00 94.38 165 VAL A O 1
ATOM 1307 N N . ASP A 1 166 ? 29.706 6.592 -7.826 1.00 94.69 166 ASP A N 1
ATOM 1308 C CA . ASP A 1 166 ? 28.848 6.533 -8.995 1.00 94.69 166 ASP A CA 1
ATOM 1309 C C . ASP A 1 166 ? 27.941 5.310 -8.911 1.00 94.69 166 ASP A C 1
ATOM 1311 O O . ASP A 1 166 ? 28.424 4.179 -8.893 1.00 94.69 166 ASP A O 1
ATOM 1315 N N . ILE A 1 167 ? 26.632 5.534 -8.922 1.00 94.19 167 ILE A N 1
ATOM 1316 C CA . ILE A 1 167 ? 25.631 4.472 -8.875 1.00 94.19 167 ILE A CA 1
ATOM 1317 C C . ILE A 1 167 ? 24.844 4.485 -10.181 1.00 94.19 167 ILE A C 1
ATOM 1319 O O . ILE A 1 167 ? 24.329 5.526 -10.595 1.00 94.19 167 ILE A O 1
ATOM 1323 N N . THR A 1 168 ? 24.758 3.330 -10.836 1.00 93.88 168 THR A N 1
ATOM 1324 C CA . THR A 1 168 ? 24.009 3.151 -12.082 1.00 93.88 168 THR A CA 1
ATOM 1325 C C . THR A 1 168 ? 22.729 2.377 -11.810 1.00 93.88 168 THR A C 1
ATOM 1327 O O . THR A 1 168 ? 22.778 1.255 -11.318 1.00 93.88 168 THR A O 1
ATOM 1330 N N . TYR A 1 169 ? 21.592 2.941 -12.196 1.00 92.75 169 TYR A N 1
ATOM 1331 C CA . TYR A 1 169 ? 20.267 2.343 -12.076 1.00 92.75 169 TYR A CA 1
ATOM 1332 C C . TYR A 1 169 ? 19.679 2.000 -13.444 1.00 92.75 169 TYR A C 1
ATOM 1334 O O . TYR A 1 169 ? 20.068 2.548 -14.482 1.00 92.75 169 TYR A O 1
ATOM 1342 N N . SER A 1 170 ? 18.706 1.091 -13.444 1.00 91.50 170 SER A N 1
ATOM 1343 C CA . SER A 1 170 ? 17.823 0.884 -14.592 1.00 91.50 170 SER A CA 1
ATOM 1344 C C . SER A 1 170 ? 16.883 2.078 -14.750 1.00 91.50 170 SER A C 1
ATOM 1346 O O . SER A 1 170 ? 16.379 2.586 -13.755 1.00 91.50 170 SER A O 1
ATOM 1348 N N . LYS A 1 171 ? 16.550 2.473 -15.987 1.00 90.88 171 LYS A N 1
ATOM 1349 C CA . LYS A 1 171 ? 15.398 3.373 -16.212 1.00 90.88 171 LYS A CA 1
ATOM 1350 C C . LYS A 1 171 ? 14.050 2.667 -16.072 1.00 90.88 171 LYS A C 1
ATOM 1352 O O . LYS A 1 171 ? 13.002 3.288 -16.227 1.00 90.88 171 LYS A O 1
ATOM 1357 N N . CYS A 1 172 ? 14.061 1.357 -15.861 1.00 89.88 172 CYS A N 1
ATOM 1358 C CA . CYS A 1 172 ? 12.849 0.595 -15.660 1.00 89.88 172 CYS A CA 1
ATOM 1359 C C . CYS A 1 172 ? 12.226 0.905 -14.287 1.00 89.88 172 CYS A C 1
ATOM 1361 O O . CYS A 1 172 ? 12.886 0.634 -13.288 1.00 89.88 172 CYS A O 1
ATOM 1363 N N . PRO A 1 173 ? 10.958 1.352 -14.193 1.00 83.50 173 PRO A N 1
ATOM 1364 C CA . PRO A 1 173 ? 10.344 1.711 -12.907 1.00 83.50 173 PRO A CA 1
ATOM 1365 C C . PRO A 1 173 ? 10.251 0.559 -11.894 1.00 83.50 173 PRO A C 1
ATOM 1367 O O . PRO A 1 173 ? 10.213 0.787 -10.689 1.00 83.50 173 PRO A O 1
ATOM 1370 N N . ILE A 1 174 ? 10.221 -0.686 -12.379 1.00 86.69 174 ILE A N 1
ATOM 1371 C CA . ILE A 1 174 ? 10.206 -1.888 -11.530 1.00 86.69 174 ILE A CA 1
ATOM 1372 C C . ILE A 1 174 ? 11.615 -2.363 -11.134 1.00 86.69 174 ILE A C 1
ATOM 1374 O O . ILE A 1 174 ? 11.748 -3.199 -10.248 1.00 86.69 174 ILE A O 1
ATOM 1378 N N . GLY A 1 175 ? 12.674 -1.843 -11.766 1.00 84.31 175 GLY A N 1
ATOM 1379 C CA . GLY A 1 175 ? 14.062 -2.157 -11.427 1.00 84.31 175 GLY A CA 1
ATOM 1380 C C . GLY A 1 175 ? 14.606 -1.152 -10.418 1.00 84.31 175 GLY A C 1
ATOM 1381 O O . GLY A 1 175 ? 14.964 -0.043 -10.798 1.00 84.31 175 GLY A O 1
ATOM 1382 N N . ARG A 1 176 ? 14.653 -1.535 -9.140 1.00 79.25 176 ARG A N 1
ATOM 1383 C CA . ARG A 1 176 ? 14.989 -0.622 -8.030 1.00 79.25 176 ARG A CA 1
ATOM 1384 C C . ARG A 1 176 ? 16.433 -0.719 -7.560 1.00 79.25 176 ARG A C 1
ATOM 1386 O O . ARG A 1 176 ? 16.960 0.230 -6.989 1.00 79.25 176 ARG A O 1
ATOM 1393 N N . GLU A 1 177 ? 17.057 -1.865 -7.786 1.00 86.06 177 GLU A N 1
ATOM 1394 C CA . GLU A 1 177 ? 18.421 -2.107 -7.344 1.00 86.06 177 GLU A CA 1
ATOM 1395 C C . GLU A 1 177 ? 19.438 -1.457 -8.290 1.00 86.06 177 GLU A C 1
ATOM 1397 O O . GLU A 1 177 ? 19.207 -1.373 -9.507 1.00 86.06 177 GLU A O 1
ATOM 1402 N N . PRO A 1 178 ? 20.571 -0.982 -7.746 1.00 90.19 178 PRO A N 1
ATOM 1403 C CA . PRO A 1 178 ? 21.666 -0.509 -8.567 1.00 90.19 178 PRO A CA 1
ATOM 1404 C C . PRO A 1 178 ? 22.232 -1.669 -9.390 1.00 90.19 178 PRO A C 1
ATOM 1406 O O . PRO A 1 178 ? 22.481 -2.760 -8.888 1.00 90.19 178 PRO A O 1
ATOM 1409 N N . ILE A 1 179 ? 22.456 -1.410 -10.672 1.00 92.31 179 ILE A N 1
ATOM 1410 C CA . ILE A 1 179 ? 23.066 -2.355 -11.611 1.00 92.31 179 ILE A CA 1
ATOM 1411 C C . ILE A 1 179 ? 24.588 -2.373 -11.436 1.00 92.31 179 ILE A C 1
ATOM 1413 O O . ILE A 1 179 ? 25.222 -3.400 -11.650 1.00 92.31 179 ILE A O 1
ATOM 1417 N N . ASP A 1 180 ? 25.175 -1.225 -11.092 1.00 92.94 180 ASP A N 1
ATOM 1418 C CA . ASP A 1 180 ? 26.620 -1.054 -10.929 1.00 92.94 180 ASP A CA 1
ATOM 1419 C C . ASP A 1 180 ? 26.913 0.056 -9.910 1.00 92.94 180 ASP A C 1
ATOM 1421 O O . ASP A 1 180 ? 26.225 1.084 -9.894 1.00 92.94 180 ASP A O 1
ATOM 1425 N N . ILE A 1 181 ? 27.943 -0.142 -9.085 1.00 93.06 181 ILE A N 1
ATOM 1426 C CA . ILE A 1 181 ? 28.421 0.816 -8.079 1.00 93.06 181 ILE A CA 1
ATOM 1427 C C . ILE A 1 181 ? 29.937 0.958 -8.239 1.00 93.06 181 ILE A C 1
ATOM 1429 O O . ILE A 1 181 ? 30.672 -0.019 -8.112 1.00 93.06 181 ILE A O 1
ATOM 1433 N N . LYS A 1 182 ? 30.417 2.182 -8.487 1.00 93.38 182 LYS A N 1
ATOM 1434 C CA . LYS A 1 182 ? 31.841 2.490 -8.688 1.00 93.38 182 LYS A CA 1
ATOM 1435 C C . LYS A 1 182 ? 32.322 3.591 -7.751 1.00 93.38 182 LYS A C 1
ATOM 1437 O O . LYS A 1 182 ? 31.774 4.690 -7.747 1.00 93.38 182 LYS A O 1
ATOM 1442 N N . PHE A 1 183 ? 33.395 3.319 -7.017 1.00 89.62 183 PHE A N 1
ATOM 1443 C CA . PHE A 1 183 ? 34.115 4.313 -6.218 1.00 89.62 183 PHE A CA 1
ATOM 1444 C C . PHE A 1 183 ? 35.133 5.025 -7.116 1.00 89.62 183 PHE A C 1
ATOM 1446 O O . PHE A 1 183 ? 35.921 4.359 -7.786 1.00 89.62 183 PHE A O 1
ATOM 1453 N N . ARG A 1 184 ? 35.082 6.363 -7.198 1.00 77.06 184 ARG A N 1
ATOM 1454 C CA . ARG A 1 184 ? 35.992 7.139 -8.067 1.00 77.06 184 ARG A CA 1
ATOM 1455 C C . ARG A 1 184 ? 37.370 7.367 -7.458 1.00 77.06 184 ARG A C 1
ATOM 1457 O O . ARG A 1 184 ? 38.333 7.452 -8.211 1.00 77.06 184 ARG A O 1
ATOM 1464 N N . ASP A 1 185 ? 37.451 7.434 -6.136 1.00 65.94 185 ASP A N 1
ATOM 1465 C CA . ASP A 1 185 ? 38.705 7.639 -5.422 1.00 65.94 185 ASP A CA 1
ATOM 1466 C C . ASP A 1 185 ? 39.068 6.342 -4.695 1.00 65.94 185 ASP A C 1
ATOM 1468 O O . ASP A 1 185 ? 38.270 5.802 -3.925 1.00 65.94 185 ASP A O 1
ATOM 1472 N N . SER A 1 186 ? 40.262 5.817 -4.975 1.00 52.94 186 SER A N 1
ATOM 1473 C CA . SER A 1 186 ? 40.864 4.752 -4.180 1.00 52.94 186 SER A CA 1
ATOM 1474 C C . SER A 1 186 ? 40.962 5.230 -2.737 1.00 52.94 186 SER A C 1
ATOM 1476 O O . SER A 1 186 ? 41.489 6.315 -2.485 1.00 52.94 186 SER A O 1
ATOM 1478 N N . ILE A 1 187 ? 40.482 4.418 -1.798 1.00 52.31 187 ILE A N 1
ATOM 1479 C CA . ILE A 1 187 ? 40.824 4.564 -0.386 1.00 52.31 187 ILE A CA 1
ATOM 1480 C C . ILE A 1 187 ? 42.353 4.636 -0.322 1.00 52.31 187 ILE A C 1
ATOM 1482 O O . ILE A 1 187 ? 43.034 3.680 -0.682 1.00 52.31 187 ILE A O 1
ATOM 1486 N N . ASP A 1 188 ? 42.891 5.791 0.057 1.00 49.56 188 ASP A N 1
ATOM 1487 C CA . ASP A 1 188 ? 44.305 5.924 0.379 1.00 49.56 188 ASP A CA 1
ATOM 1488 C C . ASP A 1 188 ? 44.512 5.141 1.681 1.00 49.56 188 ASP A C 1
ATOM 1490 O O . ASP A 1 188 ? 44.202 5.633 2.771 1.00 49.56 188 ASP A O 1
ATOM 1494 N N . GLU A 1 189 ? 44.936 3.878 1.564 1.00 48.16 189 GLU A N 1
ATOM 1495 C CA . GLU A 1 189 ? 45.159 2.959 2.693 1.00 48.16 189 GLU A CA 1
ATOM 1496 C C . GLU A 1 189 ? 46.090 3.573 3.758 1.00 48.16 189 GLU A C 1
ATOM 1498 O O . GLU A 1 189 ? 46.004 3.234 4.939 1.00 48.16 189 GLU A O 1
ATOM 1503 N N . ASN A 1 190 ? 46.894 4.574 3.381 1.00 46.28 190 ASN A N 1
ATOM 1504 C CA . ASN A 1 190 ? 47.803 5.298 4.266 1.00 46.28 190 ASN A CA 1
ATOM 1505 C C . ASN A 1 190 ? 47.127 6.316 5.203 1.00 46.28 190 ASN A C 1
ATOM 1507 O O . ASN A 1 190 ? 47.790 6.846 6.094 1.00 46.28 190 ASN A O 1
ATOM 1511 N N . LYS A 1 191 ? 45.828 6.613 5.048 1.00 45.31 191 LYS A N 1
ATOM 1512 C CA . LYS A 1 191 ? 45.104 7.526 5.959 1.00 45.31 191 LYS A CA 1
ATOM 1513 C C . LYS A 1 191 ? 44.355 6.828 7.090 1.00 45.31 191 LYS A C 1
ATOM 1515 O O . LYS A 1 191 ? 43.975 7.500 8.044 1.00 45.31 191 LYS A O 1
ATOM 1520 N N . PHE A 1 192 ? 44.156 5.512 7.013 1.00 43.81 192 PHE A N 1
ATOM 1521 C CA . PHE A 1 192 ? 43.418 4.759 8.035 1.00 43.81 192 PHE A CA 1
ATOM 1522 C C . PHE A 1 192 ? 44.302 4.198 9.162 1.00 43.81 192 PHE A C 1
ATOM 1524 O O . PHE A 1 192 ? 43.771 3.865 10.217 1.00 43.81 192 PHE A O 1
ATOM 1531 N N . PHE A 1 193 ? 45.629 4.135 8.985 1.00 40.84 193 PHE A N 1
ATOM 1532 C CA . PHE A 1 193 ? 46.544 3.507 9.953 1.00 40.84 193 PHE A CA 1
ATOM 1533 C C . PHE A 1 193 ? 47.450 4.455 10.756 1.00 40.84 193 PHE A C 1
ATOM 1535 O O . PHE A 1 193 ? 48.164 3.980 11.633 1.00 40.84 193 PHE A O 1
ATOM 1542 N N . ASN A 1 194 ? 47.378 5.776 10.567 1.00 37.25 194 ASN A N 1
ATOM 1543 C CA . ASN A 1 194 ? 48.105 6.729 11.419 1.00 37.25 194 ASN A CA 1
ATOM 1544 C C . ASN A 1 194 ? 47.245 7.184 12.603 1.00 37.25 194 ASN A C 1
ATOM 1546 O O . ASN A 1 194 ? 46.853 8.345 12.705 1.00 37.25 194 ASN A O 1
ATOM 1550 N N . TRP A 1 195 ? 46.946 6.252 13.502 1.00 44.50 195 TRP A N 1
ATOM 1551 C CA . TRP A 1 195 ? 46.674 6.596 14.891 1.00 44.50 195 TRP A CA 1
ATOM 1552 C C . TRP A 1 195 ? 48.006 6.426 15.626 1.00 44.50 195 TRP A C 1
ATOM 1554 O O . TRP A 1 195 ? 48.439 5.313 15.917 1.00 44.50 195 TRP A O 1
ATOM 1564 N N . GLU A 1 196 ? 48.727 7.525 15.846 1.00 41.31 196 GLU A N 1
ATOM 1565 C CA . GLU A 1 196 ? 49.805 7.495 16.830 1.00 41.31 196 GLU A CA 1
ATOM 1566 C C . GLU A 1 196 ? 49.160 7.179 18.180 1.00 41.31 196 GLU A C 1
ATOM 1568 O O . GLU A 1 196 ? 48.290 7.905 18.668 1.00 41.31 196 GLU A O 1
ATOM 1573 N N . LEU A 1 197 ? 49.558 6.040 18.743 1.00 39.91 197 LEU A N 1
ATOM 1574 C CA . LEU A 1 197 ? 49.373 5.715 20.145 1.00 39.91 197 LEU A CA 1
ATOM 1575 C C . LEU A 1 197 ? 49.963 6.862 20.968 1.00 39.91 197 LEU A C 1
ATOM 1577 O O . LEU A 1 197 ? 51.176 6.957 21.137 1.00 39.91 197 LEU A O 1
ATOM 1581 N N . VAL A 1 198 ? 49.101 7.739 21.478 1.00 41.59 198 VAL A N 1
ATOM 1582 C CA . VAL A 1 198 ? 49.451 8.575 22.624 1.00 41.59 198 VAL A CA 1
ATOM 1583 C C . VAL A 1 198 ? 49.497 7.626 23.822 1.00 41.59 198 VAL A C 1
ATOM 1585 O O . VAL A 1 198 ? 48.467 7.311 24.416 1.00 41.59 198 VAL A O 1
ATOM 1588 N N . GLU A 1 199 ? 50.682 7.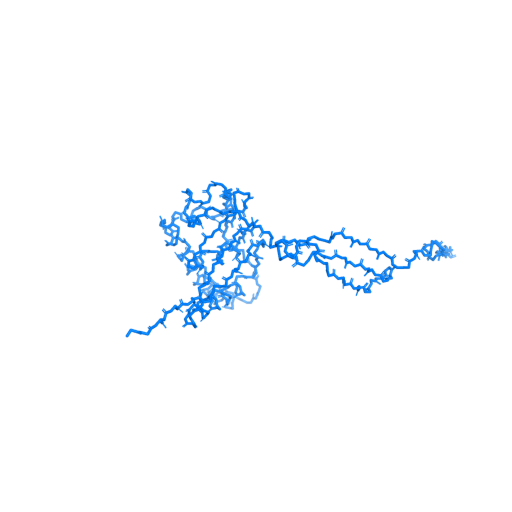085 24.105 1.00 43.91 199 GLU A N 1
ATOM 1589 C CA . GLU A 1 199 ? 50.989 6.514 25.417 1.00 43.91 199 GLU A CA 1
ATOM 1590 C C . GLU A 1 199 ? 51.010 7.643 26.467 1.00 43.91 199 GLU A C 1
ATOM 1592 O O . GLU A 1 199 ? 51.378 8.776 26.155 1.00 43.91 199 GLU A O 1
ATOM 1597 N N . ASN A 1 200 ? 50.536 7.304 27.672 1.00 44.72 200 ASN A N 1
ATOM 1598 C CA . ASN A 1 200 ? 50.200 8.170 28.817 1.00 44.72 200 ASN A CA 1
ATOM 1599 C C . ASN A 1 200 ? 51.172 9.310 29.154 1.00 44.72 200 ASN A C 1
ATOM 1601 O O . ASN A 1 200 ? 52.393 9.047 29.235 1.00 44.72 200 ASN A O 1
#

Sequence (200 aa):
MNDRDTDIDTMYLYLSSPGGSVLEGNKLIDQIKTLQLNGLNVVCIADFAASMAFVLLQSCPLRLALPSSILMQHQMSLGLKGNLENVDNYLEFIHLVNDNLEKMQAERMNMSENDFKNKVMNDWWIPGHKAKDYNAVDDLIMVKCAKELVPKRDKISVRTFFGMVDITYSKCPIGREPIDIKFRDSIDENKFFNWELVEN

Radius of gyration: 23.5 Å; chains: 1; bounding box: 72×32×66 Å